Protein 9KBT (pdb70)

Radius of gyration: 16.46 Å; Cα contacts (8 Å, |Δi|>4): 281; chains: 1; bounding box: 34×47×36 Å

B-factor: mean 52.84, std 18.94, range [20.0, 106.3]

InterPro domains:
  IPR002196 Glycoside hydrolase, family 24 [PF00959] (71-199)
  IPR023346 Lysozyme-like domain superfamily [SSF53955] (56-205)
  IPR023347 Lysozyme domain superfamily [G3DSA:1.10.530.40] (58-204)
  IPR033907 Endolysin/autolysin [cd00737] (66-204)
  IPR034690 Endolysin T4 type [MF_04110] (45-205)
  IPR051018 Bacteriophage Glycosyl Hydrolase 24 [PTHR38107] (55-205)

Structure (mmCIF, N/CA/C/O backbone):
data_9KBT
#
_entry.id   9KBT
#
_cell.length_a   79.030
_cell.length_b   156.980
_cell.length_c   47.260
_cell.angle_alpha   90.00
_cell.angle_beta   90.00
_cell.angle_gamma   90.00
#
_symmetry.space_group_name_H-M   'C 2 2 21'
#
loop_
_entity.id
_entity.type
_entity.pdbx_description
1 polymer Lysozyme
2 non-polymer GLYCEROL
3 non-polymer 'SULFATE ION'
4 water water
#
loop_
_atom_site.group_PDB
_atom_site.id
_atom_site.type_symbol
_atom_site.label_atom_id
_atom_site.label_alt_id
_atom_site.label_comp_id
_atom_site.label_asym_id
_atom_site.label_entity_id
_atom_site.label_seq_id
_atom_site.pdbx_PDB_ins_code
_atom_site.Cartn_x
_atom_site.Cartn_y
_atom_site.Cartn_z
_atom_site.occupancy
_atom_site.B_iso_or_equiv
_atom_site.auth_seq_id
_atom_site.auth_comp_id
_atom_site.auth_asym_id
_atom_site.auth_atom_id
_atom_site.pdbx_PDB_model_num
ATOM 1 N N . SER A 1 2 ? -12.218 -37.351 22.580 1.00 50.06 2 SER A N 1
ATOM 2 C CA . SER A 1 2 ? -12.323 -38.593 23.339 1.00 55.39 2 SER A CA 1
ATOM 3 C C . SER A 1 2 ? -13.168 -39.636 22.578 1.00 51.66 2 SER A C 1
ATOM 4 O O . SER A 1 2 ? -12.598 -40.555 21.968 1.00 48.69 2 SER A O 1
ATOM 7 N N . VAL A 1 3 ? -14.496 -39.498 22.598 1.00 46.54 3 VAL A N 1
ATOM 8 C CA . VAL A 1 3 ? -15.371 -40.329 21.764 1.00 44.59 3 VAL A CA 1
ATOM 9 C C . VAL A 1 3 ? -15.250 -39.856 20.313 1.00 43.68 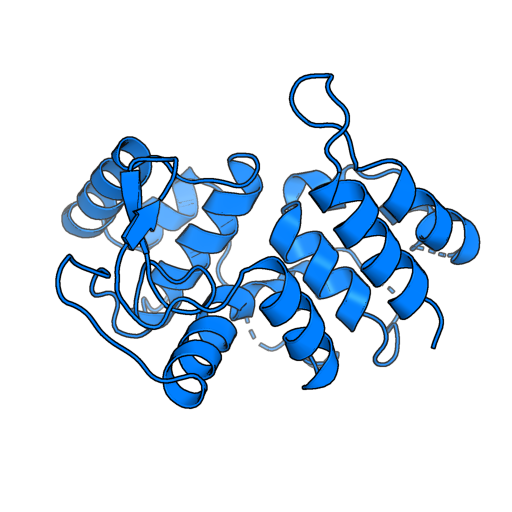3 VAL A C 1
ATOM 10 O O . VAL A 1 3 ? -15.721 -38.771 19.961 1.00 43.72 3 VAL A O 1
ATOM 14 N N . ASP A 1 4 ? -14.612 -40.671 19.474 1.00 41.06 4 ASP A N 1
ATOM 15 C CA . ASP A 1 4 ? -14.449 -40.356 18.062 1.00 40.95 4 ASP A CA 1
ATOM 16 C C . ASP A 1 4 ? -15.793 -40.242 17.356 1.00 39.93 4 ASP A C 1
ATOM 17 O O . ASP A 1 4 ? -16.696 -41.057 17.569 1.00 38.41 4 ASP A O 1
ATOM 22 N N . ASN A 1 5 ? -15.892 -39.288 16.436 1.00 40.11 5 ASN A N 1
ATOM 23 C CA . ASN A 1 5 ? -17.066 -39.162 15.579 1.00 41.56 5 ASN A CA 1
ATOM 24 C C . ASN A 1 5 ? -16.635 -38.693 14.195 1.00 37.54 5 ASN A C 1
ATOM 25 O O . ASN A 1 5 ? -15.810 -37.785 14.073 1.00 36.35 5 ASN A O 1
ATOM 30 N N . ALA A 1 6 ? -17.222 -39.294 13.155 1.00 39.41 6 ALA A N 1
ATOM 31 C CA . ALA A 1 6 ? -16.864 -38.947 11.774 1.00 35.77 6 ALA A CA 1
ATOM 32 C C . ALA A 1 6 ? -17.141 -37.482 11.434 1.00 33.87 6 ALA A C 1
ATOM 33 O O . ALA A 1 6 ? -16.482 -36.913 10.561 1.00 32.24 6 ALA A O 1
ATOM 35 N N . GLU A 1 7 ? -18.139 -36.875 12.072 1.00 34.59 7 GLU A N 1
ATOM 36 C CA . GLU A 1 7 ? -18.324 -35.433 11.980 1.00 38.42 7 GLU A CA 1
ATOM 37 C C . GLU A 1 7 ? -17.001 -34.679 12.113 1.00 37.20 7 GLU A C 1
ATOM 38 O O . GLU A 1 7 ? -16.774 -33.682 11.420 1.00 35.70 7 GLU A O 1
ATOM 44 N N . GLN A 1 8 ? -16.117 -35.140 12.996 1.00 34.49 8 GLN A N 1
ATOM 45 C CA . GLN A 1 8 ? -14.967 -34.337 13.377 1.00 36.47 8 GLN A CA 1
ATOM 46 C C . GLN A 1 8 ? -13.829 -34.405 12.356 1.00 33.64 8 GLN A C 1
ATOM 47 O O . GLN A 1 8 ? -12.939 -33.547 12.400 1.00 31.50 8 GLN A O 1
ATOM 53 N N . ILE A 1 9 ? -13.837 -35.384 11.438 1.00 28.96 9 ILE A N 1
ATOM 54 C CA . ILE A 1 9 ? -12.820 -35.425 10.378 1.00 28.14 9 ILE A CA 1
ATOM 55 C C . ILE A 1 9 ? -12.868 -34.148 9.523 1.00 27.15 9 ILE A C 1
ATOM 56 O O . ILE A 1 9 ? -11.867 -33.442 9.362 1.00 25.38 9 ILE A O 1
ATOM 61 N N . ALA A 1 10 ? -14.030 -33.831 8.966 1.00 26.48 10 ALA A N 1
ATOM 62 C CA . ALA A 1 10 ? -14.168 -32.577 8.239 1.00 29.77 10 ALA A CA 1
ATOM 63 C C . ALA A 1 10 ? -13.728 -31.382 9.077 1.00 30.09 10 ALA A C 1
ATOM 64 O O . ALA A 1 10 ? -13.277 -30.369 8.531 1.00 29.97 10 ALA A O 1
ATOM 66 N N . GLN A 1 11 ? -13.830 -31.478 10.399 1.00 30.61 11 GLN A N 1
ATOM 67 C CA . GLN A 1 11 ? -13.555 -30.306 11.234 1.00 34.46 11 GLN A CA 1
ATOM 68 C C . GLN A 1 11 ? -12.074 -30.124 11.464 1.00 33.54 11 GLN A C 1
ATOM 69 O O . GLN A 1 11 ? -11.552 -29.007 11.302 1.00 33.78 11 GLN A O 1
ATOM 75 N N . ALA A 1 12 ? -11.392 -31.217 11.855 1.00 28.98 12 ALA A N 1
ATOM 76 C CA . ALA A 1 12 ? -9.935 -31.205 11.961 1.00 29.22 12 ALA A CA 1
ATOM 77 C C . ALA A 1 12 ? -9.305 -30.761 10.656 1.00 27.87 12 ALA A C 1
ATOM 78 O O . ALA A 1 12 ? -8.310 -30.043 10.653 1.00 29.30 12 ALA A O 1
ATOM 80 N N . TYR A 1 13 ? -9.869 -31.175 9.530 1.00 29.41 13 TYR A N 1
ATOM 81 C CA . TYR A 1 13 ? -9.235 -30.835 8.269 1.00 29.35 13 TYR A CA 1
ATOM 82 C C . TYR A 1 13 ? -9.399 -29.361 7.947 1.00 30.56 13 TYR A C 1
ATOM 83 O O . TYR A 1 13 ? -8.437 -28.730 7.508 1.00 30.71 13 TYR A O 1
ATOM 92 N N . SER A 1 14 ? -10.602 -28.789 8.159 1.00 28.73 14 SER A N 1
ATOM 93 C CA . SER A 1 14 ? -10.784 -27.361 7.884 1.00 30.54 14 SER A CA 1
ATOM 94 C C . SER A 1 14 ? -10.012 -26.513 8.886 1.00 35.37 14 SER A C 1
ATOM 95 O O . SER A 1 14 ? -9.580 -25.400 8.560 1.00 33.65 14 SER A O 1
ATOM 98 N N . TRP A 1 15 ? -9.805 -27.035 10.096 1.00 34.07 15 TRP A N 1
ATOM 99 C CA . TRP A 1 15 ? -8.922 -26.371 11.042 1.00 32.18 15 TRP A CA 1
ATOM 100 C C . TRP A 1 15 ? -7.481 -26.432 10.553 1.00 31.92 15 TRP A C 1
ATOM 101 O O . TRP A 1 15 ? -6.770 -25.418 10.541 1.00 31.31 15 TRP A O 1
ATOM 112 N N . LEU A 1 16 ? -7.054 -27.615 10.112 1.00 28.87 16 LEU A N 1
ATOM 113 C CA . LEU A 1 16 ? -5.743 -27.774 9.499 1.00 32.33 16 LEU A CA 1
ATOM 114 C C . LEU A 1 16 ? -5.598 -26.892 8.270 1.00 32.07 16 LEU A C 1
ATOM 115 O O . LEU A 1 16 ? -4.512 -26.356 8.014 1.00 32.49 16 LEU A O 1
ATOM 120 N N . ARG A 1 17 ? -6.672 -26.754 7.482 1.00 30.64 17 ARG A N 1
ATOM 121 C CA . ARG A 1 17 ? -6.605 -25.919 6.284 1.00 35.92 17 ARG A CA 1
ATOM 122 C C . ARG A 1 17 ? -6.230 -24.483 6.631 1.00 38.68 17 ARG A C 1
ATOM 123 O O . ARG A 1 17 ? -5.429 -23.859 5.925 1.00 39.99 17 ARG A O 1
ATOM 131 N N . ALA A 1 18 ? -6.785 -23.945 7.720 1.00 34.47 18 ALA A N 1
ATOM 132 C CA . ALA A 1 18 ? -6.406 -22.601 8.128 1.00 39.09 18 ALA A CA 1
ATOM 133 C C . ALA A 1 18 ? -4.987 -22.581 8.685 1.00 42.35 18 ALA A C 1
ATOM 134 O O . ALA A 1 18 ? -4.220 -21.652 8.413 1.00 40.85 18 ALA A O 1
ATOM 136 N N . MET A 1 19 ? -4.608 -23.600 9.457 1.00 39.91 19 MET A N 1
ATOM 137 C CA . MET A 1 19 ? -3.256 -23.610 9.973 1.00 35.50 19 MET A CA 1
ATOM 138 C C . MET A 1 19 ? -2.235 -23.809 8.878 1.00 37.22 19 MET A C 1
ATOM 139 O O . MET A 1 19 ? -1.081 -23.423 9.059 1.00 42.49 19 MET A O 1
ATOM 144 N N . SER A 1 20 ? -2.634 -24.371 7.743 1.00 39.93 20 SER A N 1
ATOM 145 C CA . SER A 1 20 ? -1.744 -24.556 6.607 1.00 38.72 20 SER A CA 1
ATOM 146 C C . SER A 1 20 ? -1.822 -23.402 5.618 1.00 43.45 20 SER A C 1
ATOM 147 O O . SER A 1 20 ? -1.451 -23.575 4.452 1.00 46.83 20 SER A O 1
ATOM 150 N N . GLY A 1 21 ? -2.340 -22.248 6.039 1.00 37.89 21 GLY A N 1
ATOM 151 C CA . GLY A 1 21 ? -2.272 -21.064 5.207 1.00 39.07 21 GLY A CA 1
ATOM 152 C C . GLY A 1 21 ? -3.321 -20.939 4.129 1.00 42.00 21 GLY A C 1
ATOM 153 O O . GLY A 1 21 ? -3.098 -20.215 3.159 1.00 48.15 21 GLY A O 1
ATOM 154 N N . GLY A 1 22 ? -4.450 -21.634 4.247 1.00 39.87 22 GLY A N 1
ATOM 155 C CA . GLY A 1 22 ? -5.587 -21.435 3.376 1.00 37.40 22 GLY A CA 1
ATOM 156 C C . GLY A 1 22 ? -5.902 -22.586 2.448 1.00 38.63 22 GLY A C 1
ATOM 157 O O . GLY A 1 22 ? -7.003 -22.618 1.890 1.00 37.71 22 GLY A O 1
ATOM 158 N N . LYS A 1 23 ? -4.985 -23.531 2.251 1.00 43.58 23 LYS A N 1
ATOM 159 C CA . LYS A 1 23 ? -5.282 -24.668 1.391 1.00 39.16 23 LYS A CA 1
ATOM 160 C C . LYS A 1 23 ? -4.665 -25.948 1.948 1.00 38.61 23 LYS A C 1
ATOM 161 O O . LYS A 1 23 ? -3.720 -25.935 2.738 1.00 42.91 23 LYS A O 1
ATOM 163 N N . LEU A 1 24 ? -5.230 -27.063 1.538 1.00 35.93 24 LEU A N 1
ATOM 164 C CA . LEU A 1 24 ? -4.633 -28.356 1.783 1.00 34.59 24 LEU A CA 1
ATOM 165 C C . LEU A 1 24 ? -4.062 -28.865 0.471 1.00 31.93 24 LEU A C 1
ATOM 166 O O . LEU A 1 24 ? -4.588 -28.577 -0.605 1.00 37.41 24 LEU A O 1
ATOM 171 N N . THR A 1 25 ? -2.982 -29.606 0.565 1.00 29.84 25 THR A N 1
ATOM 172 C CA . THR A 1 25 ? -2.476 -30.366 -0.564 1.00 33.58 25 THR A CA 1
ATOM 173 C C . THR A 1 25 ? -2.978 -31.794 -0.444 1.00 35.21 25 THR A C 1
ATOM 174 O O . THR A 1 25 ? -3.271 -32.271 0.656 1.00 32.41 25 THR A O 1
ATOM 178 N N . GLN A 1 26 ? -3.078 -32.481 -1.590 1.00 37.49 26 GLN A N 1
ATOM 179 C CA . GLN A 1 26 ? -3.485 -33.883 -1.529 1.00 35.65 26 GLN A CA 1
ATOM 180 C C . GLN A 1 26 ? -2.510 -34.675 -0.680 1.00 33.50 26 GLN A C 1
ATOM 181 O O . GLN A 1 26 ? -2.909 -35.639 -0.004 1.00 34.14 26 GLN A O 1
ATOM 187 N N . GLU A 1 27 ? -1.247 -34.240 -0.656 1.00 33.13 27 GLU A N 1
ATOM 188 C CA . GLU A 1 27 ? -0.241 -34.853 0.208 1.00 37.20 27 GLU A CA 1
ATOM 189 C C . GLU A 1 27 ? -0.691 -34.866 1.668 1.00 33.99 27 GLU A C 1
ATOM 190 O O . GLU A 1 27 ? -0.654 -35.910 2.331 1.00 31.67 27 GLU A O 1
ATOM 196 N N . GLN A 1 28 ? -1.103 -33.705 2.191 1.00 31.17 28 GLN A N 1
ATOM 197 C CA . GLN A 1 28 ? -1.590 -33.651 3.566 1.00 31.73 28 GLN A CA 1
ATOM 198 C C . GLN A 1 28 ? -2.765 -34.600 3.767 1.00 32.93 28 GLN A C 1
ATOM 199 O O . GLN A 1 28 ? -2.759 -35.416 4.702 1.00 28.57 28 GLN A O 1
ATOM 205 N N . VAL A 1 29 ? -3.803 -34.478 2.912 1.00 27.41 29 VAL A N 1
ATOM 206 C CA . VAL A 1 29 ? -5.012 -35.282 3.074 1.00 29.81 29 VAL A CA 1
ATOM 207 C C . VAL A 1 29 ? -4.683 -36.772 3.006 1.00 29.35 29 VAL A C 1
ATOM 208 O O . VAL A 1 29 ? -5.109 -37.557 3.856 1.00 25.60 29 VAL A O 1
ATOM 212 N N . THR A 1 30 ? -3.903 -37.180 2.006 1.00 30.30 30 THR A N 1
ATOM 213 C CA . THR A 1 30 ? -3.520 -38.589 1.917 1.00 30.07 30 THR A CA 1
ATOM 214 C C . THR A 1 30 ? -2.731 -39.028 3.145 1.00 32.53 30 THR A C 1
ATOM 215 O O . THR A 1 30 ? -2.935 -40.140 3.658 1.00 30.37 30 THR A O 1
ATOM 219 N N . ALA A 1 31 ? -1.820 -38.166 3.629 1.00 26.61 31 ALA A N 1
ATOM 220 C CA . ALA A 1 31 ? -1.092 -38.485 4.852 1.00 27.12 31 ALA A CA 1
ATOM 221 C C . ALA A 1 31 ? -2.044 -38.616 6.034 1.00 27.93 31 ALA A C 1
ATOM 222 O O . ALA A 1 31 ? -1.989 -39.594 6.785 1.00 27.47 31 ALA A O 1
ATOM 224 N N . GLY A 1 32 ? -2.939 -37.643 6.212 1.00 27.74 32 GLY A N 1
ATOM 225 C CA . GLY A 1 32 ? -3.796 -37.649 7.387 1.00 30.32 32 GLY A CA 1
ATOM 226 C C . GLY A 1 32 ? -4.844 -38.746 7.383 1.00 29.20 32 GLY A C 1
ATOM 227 O O . GLY A 1 32 ? -5.204 -39.262 8.443 1.00 30.95 32 GLY A O 1
ATOM 228 N N . ASP A 1 33 ? -5.380 -39.086 6.207 1.00 29.47 33 ASP A N 1
ATOM 229 C CA . ASP A 1 33 ? -6.271 -40.237 6.086 1.00 32.24 33 ASP A CA 1
ATOM 230 C C . ASP A 1 33 ? -5.536 -41.530 6.396 1.00 34.16 33 ASP A C 1
ATOM 231 O O . ASP A 1 33 ? -6.107 -42.453 6.995 1.00 33.39 33 ASP A O 1
ATOM 236 N N . SER A 1 34 ? -4.270 -41.606 6.002 1.00 32.94 34 SER A N 1
ATOM 237 C CA . SER A 1 34 ? -3.461 -42.751 6.378 1.00 34.78 34 SER A CA 1
ATOM 238 C C . SER A 1 34 ? -3.305 -42.830 7.887 1.00 34.29 34 SER A C 1
ATOM 239 O O . SER A 1 34 ? -3.463 -43.896 8.479 1.00 32.90 34 SER A O 1
ATOM 242 N N . ILE A 1 35 ? -3.005 -41.699 8.531 1.00 33.92 35 ILE A N 1
ATOM 243 C CA . ILE A 1 35 ? -2.888 -41.686 9.988 1.00 35.82 35 ILE A CA 1
ATOM 244 C C . ILE A 1 35 ? -4.199 -42.096 10.628 1.00 37.31 35 ILE A C 1
ATOM 245 O O . ILE A 1 35 ? -4.221 -42.859 11.604 1.00 36.94 35 ILE A O 1
ATOM 250 N N . ILE A 1 36 ? -5.310 -41.545 10.127 1.00 36.02 36 ILE A N 1
ATOM 251 C CA . ILE A 1 36 ? -6.613 -41.811 10.732 1.00 37.35 36 ILE A CA 1
ATOM 252 C C . ILE A 1 36 ? -6.952 -43.299 10.631 1.00 39.07 36 ILE A C 1
ATOM 253 O O . ILE A 1 36 ? -7.390 -43.918 11.606 1.00 41.37 36 ILE A O 1
ATOM 258 N N . ALA A 1 37 ? -6.736 -43.894 9.454 1.00 38.01 37 ALA A N 1
ATOM 259 C CA . ALA A 1 37 ? -6.932 -45.332 9.258 1.00 41.51 37 ALA A CA 1
ATOM 260 C C . ALA A 1 37 ? -5.988 -46.139 10.126 1.00 41.94 37 ALA A C 1
ATOM 261 O O . ALA A 1 37 ? -6.365 -47.149 10.727 1.00 46.06 37 ALA A O 1
ATOM 263 N N . MET A 1 38 ? -4.761 -45.691 10.221 1.00 45.01 38 MET A N 1
ATOM 264 C CA . MET A 1 38 ? -3.747 -46.409 10.963 1.00 44.72 38 MET A CA 1
ATOM 265 C C . MET A 1 38 ? -3.826 -46.193 12.491 1.00 45.92 38 MET A C 1
ATOM 266 O O . MET A 1 38 ? -3.846 -47.149 13.278 1.00 51.09 38 MET A O 1
ATOM 271 N N . ASN A 1 39 ? -3.817 -44.965 12.949 1.00 45.95 39 ASN A N 1
ATOM 272 C CA . ASN A 1 39 ? -3.664 -44.734 14.373 1.00 44.40 39 ASN A CA 1
ATOM 273 C C . ASN A 1 39 ? -4.964 -44.390 15.064 1.00 43.13 39 ASN A C 1
ATOM 274 O O . ASN A 1 39 ? -5.067 -44.603 16.276 1.00 42.90 39 ASN A O 1
ATOM 279 N N . GLY A 1 40 ? -5.965 -43.894 14.334 1.00 40.73 40 GLY A N 1
ATOM 280 C CA . GLY A 1 40 ? -7.177 -43.400 14.957 1.00 37.10 40 GLY A CA 1
ATOM 281 C C . GLY A 1 40 ? -7.306 -41.896 14.833 1.00 37.90 40 GLY A C 1
ATOM 282 O O . GLY A 1 40 ? -6.302 -41.187 14.736 1.00 39.47 40 GLY A O 1
ATOM 283 N N . LEU A 1 41 ? -8.541 -41.397 14.837 1.00 37.79 41 LEU A N 1
ATOM 284 C CA . LEU A 1 41 ? -8.789 -39.974 14.662 1.00 32.35 41 LEU A CA 1
ATOM 285 C C . LEU A 1 41 ? -8.082 -39.137 15.719 1.00 37.12 41 LEU A C 1
ATOM 286 O O . LEU A 1 41 ? -7.711 -37.982 15.457 1.00 32.61 41 LEU A O 1
ATOM 291 N N . LYS A 1 42 ? -7.897 -39.687 16.923 1.00 36.60 42 LYS A N 1
ATOM 292 C CA . LYS A 1 42 ? -7.305 -38.893 17.991 1.00 38.14 42 LYS A CA 1
ATOM 293 C C . LYS A 1 42 ? -5.834 -38.593 17.714 1.00 36.86 42 LYS A C 1
ATOM 294 O O . LYS A 1 42 ? -5.360 -37.480 17.978 1.00 38.45 42 LYS A O 1
ATOM 300 N N . THR A 1 43 ? -5.101 -39.558 17.166 1.00 31.46 43 THR A N 1
ATOM 301 C CA . THR A 1 43 ? -3.700 -39.317 16.855 1.00 33.58 43 THR A CA 1
ATOM 302 C C . THR A 1 43 ? -3.554 -38.238 15.799 1.00 34.23 43 THR A C 1
ATOM 303 O O . THR A 1 43 ? -2.663 -37.382 15.894 1.00 33.13 43 THR A O 1
ATOM 307 N N . PHE A 1 44 ? -4.415 -38.266 14.779 1.00 35.04 44 PHE A N 1
ATOM 308 C CA . PHE A 1 44 ? -4.444 -37.188 13.790 1.00 31.66 44 PHE A CA 1
ATOM 309 C C . PHE A 1 44 ? -4.691 -35.834 14.457 1.00 34.43 44 PHE A C 1
ATOM 310 O O . PHE A 1 44 ? -3.924 -34.873 14.270 1.00 31.61 44 PHE A O 1
ATOM 318 N N . ALA A 1 45 ? -5.761 -35.732 15.244 1.00 30.27 45 ALA A N 1
ATOM 319 C CA . ALA A 1 45 ? -6.072 -34.441 15.84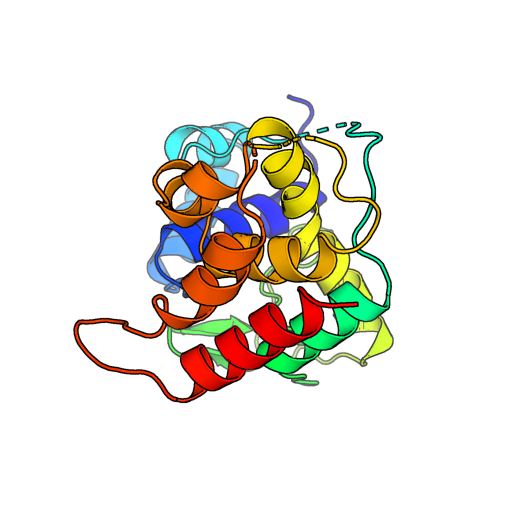0 1.00 31.37 45 ALA A CA 1
ATOM 320 C C . ALA A 1 45 ? -4.970 -33.989 16.792 1.00 35.40 45 ALA A C 1
ATOM 321 O O . ALA A 1 45 ? -4.706 -32.784 16.923 1.00 30.14 45 ALA A O 1
ATOM 323 N N . GLN A 1 46 ? -4.298 -34.933 17.444 1.00 31.56 46 GLN A N 1
ATOM 324 C CA . GLN A 1 46 ? -3.380 -34.515 18.486 1.00 32.19 46 GLN A CA 1
ATOM 325 C C . GLN A 1 46 ? -2.084 -33.974 17.904 1.00 34.19 46 GLN A C 1
ATOM 326 O O . GLN A 1 46 ? -1.515 -33.010 18.439 1.00 32.72 46 GLN A O 1
ATOM 332 N N . VAL A 1 47 ? -1.606 -34.579 16.813 1.00 28.57 47 VAL A N 1
ATOM 333 C CA . VAL A 1 47 ? -0.288 -34.214 16.324 1.00 30.09 47 VAL A CA 1
ATOM 334 C C . VAL A 1 47 ? -0.331 -32.835 15.686 1.00 30.75 47 VAL A C 1
ATOM 335 O O . VAL A 1 47 ? 0.659 -32.097 15.730 1.00 26.99 47 VAL A O 1
ATOM 339 N N . ILE A 1 48 ? -1.480 -32.448 15.121 1.00 27.15 48 ILE A N 1
ATOM 340 C CA . ILE A 1 48 ? -1.625 -31.117 14.541 1.00 30.99 48 ILE A CA 1
ATOM 341 C C . ILE A 1 48 ? -1.966 -30.059 15.578 1.00 33.71 48 ILE A C 1
ATOM 342 O O . ILE A 1 48 ? -1.892 -28.860 15.273 1.00 29.69 48 ILE A O 1
ATOM 347 N N . GLY A 1 49 ? -2.324 -30.458 16.799 1.00 33.78 49 GLY A N 1
ATOM 348 C CA . GLY A 1 49 ? -2.740 -29.503 17.801 1.00 31.19 49 GLY A CA 1
ATOM 349 C C . GLY A 1 49 ? -4.210 -29.170 17.773 1.00 35.98 49 GLY A C 1
ATOM 350 O O . GLY A 1 49 ? -4.619 -28.131 18.311 1.00 40.11 49 GLY A O 1
ATOM 351 N N . TYR A 1 50 ? -5.031 -30.011 17.178 1.00 33.05 50 TYR A N 1
ATOM 352 C CA . TYR A 1 50 ? -6.459 -29.746 17.119 1.00 38.29 50 TYR A CA 1
ATOM 353 C C . TYR A 1 50 ? -7.116 -30.374 18.348 1.00 41.22 50 TYR A C 1
ATOM 354 O O . TYR A 1 50 ? -7.098 -31.601 18.519 1.00 36.78 50 TYR A O 1
ATOM 363 N N . LYS A 1 51 ? -7.658 -29.523 19.226 1.00 42.50 51 LYS A N 1
ATOM 364 C CA . LYS A 1 51 ? -8.320 -29.947 20.463 1.00 43.42 51 LYS A CA 1
ATOM 365 C C . LYS A 1 51 ? -9.823 -29.907 20.194 1.00 50.18 51 LYS A C 1
ATOM 366 O O . LYS A 1 51 ? -10.437 -28.833 20.196 1.00 56.83 51 LYS A O 1
ATOM 368 N N . MET A 1 52 ? -10.404 -31.081 19.933 1.00 50.73 52 MET A N 1
ATOM 369 C CA . MET A 1 52 ? -11.800 -31.179 19.521 1.00 49.46 52 MET A CA 1
ATOM 370 C C . MET A 1 52 ? -12.747 -30.738 20.633 1.00 58.92 52 MET A C 1
ATOM 371 O O . MET A 1 52 ? -12.583 -31.116 21.798 1.00 66.34 52 MET A O 1
ATOM 376 N N . SER A 1 53 ? -13.750 -29.940 20.267 1.00 58.43 53 SER A N 1
ATOM 377 C CA . SER A 1 53 ? -14.681 -29.366 21.246 1.00 57.36 53 SER A CA 1
ATOM 378 C C . SER A 1 53 ? -16.037 -30.071 21.266 1.00 55.40 53 SER A C 1
ATOM 379 O O . SER A 1 53 ? -16.540 -30.500 20.229 1.00 51.93 53 SER A O 1
ATOM 382 N N . VAL A 1 56 ? -21.103 -26.917 23.078 1.00 83.01 56 VAL A N 1
ATOM 383 C CA . VAL A 1 56 ? -20.893 -26.785 24.516 1.00 82.91 56 VAL A CA 1
ATOM 384 C C . VAL A 1 56 ? -20.756 -25.298 24.836 1.00 87.19 56 VAL A C 1
ATOM 385 O O . VAL A 1 56 ? -21.276 -24.809 25.842 1.00 89.55 56 VAL A O 1
ATOM 389 N N . THR A 1 57 ? -20.178 -24.552 23.900 1.00 86.77 57 THR A N 1
ATOM 390 C CA . THR A 1 57 ? -19.979 -23.137 24.082 1.00 83.41 57 THR A CA 1
ATOM 391 C C . THR A 1 57 ? -21.295 -22.424 23.919 1.00 84.63 57 THR A C 1
ATOM 392 O O . THR A 1 57 ? -21.710 -22.116 22.807 1.00 81.70 57 THR A O 1
ATOM 396 N N . GLY A 1 58 ? -21.969 -22.172 25.033 1.00 85.26 58 GLY A N 1
ATOM 397 C CA . GLY A 1 58 ? -23.255 -21.492 25.005 1.00 85.89 58 GLY A CA 1
ATOM 398 C C . GLY A 1 58 ? -23.143 -20.002 24.857 1.00 84.67 58 GLY A C 1
ATOM 399 O O . GLY A 1 58 ? -23.789 -19.255 25.576 1.00 87.09 58 GLY A O 1
ATOM 400 N N . PHE A 1 59 ? -22.322 -19.562 23.926 1.00 84.58 59 PHE A N 1
ATOM 401 C CA . PHE A 1 59 ? -22.189 -18.151 23.662 1.00 84.20 59 PHE A CA 1
ATOM 402 C C . PHE A 1 59 ? -22.838 -17.376 22.552 1.00 85.56 59 PHE A C 1
ATOM 403 O O . PHE A 1 59 ? -23.372 -16.294 22.770 1.00 87.97 59 PHE A O 1
ATOM 405 N N . ARG A 1 60 ? -22.785 -17.927 21.354 1.00 82.69 60 ARG A N 1
ATOM 406 C CA . ARG A 1 60 ? -23.658 -17.620 20.252 1.00 76.74 60 ARG A CA 1
ATOM 407 C C . ARG A 1 60 ? -23.259 -18.576 19.154 1.00 77.45 60 ARG A C 1
ATOM 408 O O . ARG A 1 60 ? -22.214 -19.207 19.233 1.00 79.19 60 ARG A O 1
ATOM 410 N N . ASP A 1 61 ? -24.093 -18.703 18.136 1.00 73.78 61 ASP A N 1
ATOM 411 C CA . ASP A 1 61 ? -23.790 -19.582 17.053 1.00 69.83 61 ASP A CA 1
ATOM 412 C C . ASP A 1 61 ? -23.756 -18.779 15.788 1.00 68.39 61 ASP A C 1
ATOM 413 O O . ASP A 1 61 ? -24.329 -17.704 15.734 1.00 70.30 61 ASP A O 1
ATOM 418 N N . ILE A 1 62 ? -23.060 -19.282 14.781 1.00 66.97 62 ILE A N 1
ATOM 419 C CA . ILE A 1 62 ? -22.960 -18.594 13.501 1.00 61.46 62 ILE A CA 1
ATOM 420 C C . ILE A 1 62 ? -24.378 -18.458 12.968 1.00 65.88 62 ILE A C 1
ATOM 421 O O . ILE A 1 62 ? -25.050 -19.462 12.704 1.00 65.27 62 ILE A O 1
ATOM 426 N N . SER A 1 63 ? -24.853 -17.219 12.853 1.00 65.59 63 SER A N 1
ATOM 427 C CA . SER A 1 63 ? -26.181 -16.949 12.327 1.00 62.45 63 SER A CA 1
ATOM 428 C C . SER A 1 63 ? -26.218 -17.162 10.819 1.00 60.75 63 SER A C 1
ATOM 429 O O . SER A 1 63 ? -25.188 -17.224 10.148 1.00 60.48 63 SER A O 1
ATOM 432 N N . GLU A 1 64 ? -27.437 -17.234 10.286 1.00 62.15 64 GLU A N 1
ATOM 433 C CA . GLU A 1 64 ? -27.618 -17.455 8.857 1.00 62.53 64 GLU A CA 1
ATOM 434 C C . GLU A 1 64 ? -26.835 -16.447 8.021 1.00 61.75 64 GLU A C 1
ATOM 435 O O . GLU A 1 64 ? -26.338 -16.789 6.940 1.00 61.33 64 GLU A O 1
ATOM 441 N N . ASN A 1 65 ? -26.714 -15.202 8.497 1.00 60.14 65 ASN A N 1
ATOM 442 C CA . ASN A 1 65 ? -26.016 -14.181 7.719 1.00 59.89 65 ASN A CA 1
ATOM 443 C C . ASN A 1 65 ? -24.508 -14.386 7.785 1.00 59.93 65 ASN A C 1
ATOM 444 O O . ASN A 1 65 ? -23.807 -14.218 6.779 1.00 58.51 65 ASN A O 1
ATOM 449 N N . GLY A 1 66 ? -23.995 -14.746 8.961 1.00 60.35 66 GLY A N 1
ATOM 450 C CA . GLY A 1 66 ? -22.614 -15.186 9.038 1.00 62.15 66 GLY A CA 1
ATOM 451 C C . GLY A 1 66 ? -22.288 -16.234 7.993 1.00 61.07 66 GLY A C 1
ATOM 452 O O . GLY A 1 66 ? -21.293 -16.121 7.272 1.00 60.66 66 GLY A O 1
ATOM 453 N N . TYR A 1 67 ? -23.144 -17.260 7.876 1.00 58.30 67 TYR A N 1
ATOM 454 C CA . TYR A 1 67 ? -22.931 -18.282 6.852 1.00 58.15 67 TYR A CA 1
ATOM 455 C C . TYR A 1 67 ? -23.049 -17.700 5.455 1.00 57.15 67 TYR A C 1
ATOM 456 O O . TYR A 1 67 ? -22.455 -18.236 4.511 1.00 55.18 67 TYR A O 1
ATOM 465 N N . LYS A 1 68 ? -23.804 -16.609 5.302 1.00 56.68 68 LYS A N 1
ATOM 466 C CA . LYS A 1 68 ? -24.000 -16.043 3.972 1.00 57.71 68 LYS A CA 1
ATOM 467 C C . LYS A 1 68 ? -22.679 -15.547 3.401 1.00 58.62 68 LYS A C 1
ATOM 468 O O . LYS A 1 68 ? -22.301 -15.907 2.278 1.00 57.94 68 LYS A O 1
ATOM 470 N N . LEU A 1 69 ? -21.937 -14.750 4.176 1.00 58.76 69 LEU A N 1
ATOM 471 C CA . LEU A 1 69 ? -20.668 -14.242 3.663 1.00 59.55 69 LEU A CA 1
ATOM 472 C C . LEU A 1 69 ? -19.615 -15.345 3.602 1.00 60.44 69 LEU A C 1
ATOM 473 O O . LEU A 1 69 ? -18.832 -15.399 2.644 1.00 59.70 69 LEU A O 1
ATOM 478 N N . ILE A 1 70 ? -19.581 -16.241 4.601 1.00 57.77 70 ILE A N 1
ATOM 479 C CA . ILE A 1 70 ? -18.703 -17.405 4.497 1.00 54.12 70 ILE A CA 1
ATOM 480 C C . ILE A 1 70 ? -18.954 -18.129 3.186 1.00 54.72 70 ILE A C 1
ATOM 481 O O . ILE A 1 70 ? -18.025 -18.386 2.415 1.00 54.42 70 ILE A O 1
ATOM 486 N N . LYS A 1 71 ? -20.227 -18.441 2.908 1.00 55.43 71 LYS A N 1
ATOM 487 C CA . LYS A 1 71 ? -20.603 -19.015 1.617 1.00 53.30 71 LYS A CA 1
ATOM 488 C C . LYS A 1 71 ? -20.078 -18.172 0.469 1.00 55.92 71 LYS A C 1
ATOM 489 O O . LYS A 1 71 ? -19.561 -18.702 -0.521 1.00 54.96 71 LYS A O 1
ATOM 495 N N . SER A 1 72 ? -20.193 -16.849 0.600 1.00 58.32 72 SER A N 1
ATOM 496 C CA . SER A 1 72 ? -19.828 -15.947 -0.484 1.00 57.05 72 SER A CA 1
ATOM 497 C C . SER A 1 72 ? -18.375 -16.132 -0.899 1.00 57.65 72 SER A C 1
ATOM 498 O O . SER A 1 72 ? -18.054 -16.119 -2.092 1.00 61.42 72 SER A O 1
ATOM 501 N N . PHE A 1 73 ? -17.494 -16.317 0.063 1.00 57.88 73 PHE A N 1
ATOM 502 C CA . PHE A 1 73 ? -16.071 -16.395 -0.254 1.00 60.32 73 PHE A CA 1
ATOM 503 C C . PHE A 1 73 ? -15.577 -17.765 -0.667 1.00 61.85 73 PHE A C 1
ATOM 504 O O . PHE A 1 73 ? -14.578 -17.876 -1.361 1.00 61.86 73 PHE A O 1
ATOM 512 N N . GLU A 1 74 ? -16.284 -18.805 -0.253 1.00 58.58 74 GLU A N 1
ATOM 513 C CA . GLU A 1 74 ? -15.894 -20.140 -0.621 1.00 53.20 74 GLU A CA 1
ATOM 514 C C . GLU A 1 74 ? -16.271 -20.402 -2.050 1.00 56.15 74 GLU A C 1
ATOM 515 O O . GLU A 1 74 ? -15.496 -20.955 -2.813 1.00 54.39 74 GLU A O 1
ATOM 521 N N . GLY A 1 75 ? -17.472 -20.004 -2.422 1.00 58.86 75 GLY A N 1
ATOM 522 C CA . GLY A 1 75 ? -17.906 -20.177 -3.789 1.00 56.35 75 GLY A CA 1
ATOM 523 C C . GLY A 1 75 ? -18.600 -21.485 -4.068 1.00 55.02 75 GLY A C 1
ATOM 524 O O . GLY A 1 75 ? -17.985 -22.535 -3.995 1.00 55.44 75 GLY A O 1
ATOM 525 N N . PHE A 1 76 ? -19.872 -21.419 -4.422 1.00 50.65 76 PHE A N 1
ATOM 526 C CA . PHE A 1 76 ? -20.623 -22.622 -4.710 1.00 48.77 76 PHE A CA 1
ATOM 527 C C . PHE A 1 76 ? -20.150 -23.400 -5.905 1.00 46.12 76 PHE A C 1
ATOM 528 O O . PHE A 1 76 ? -20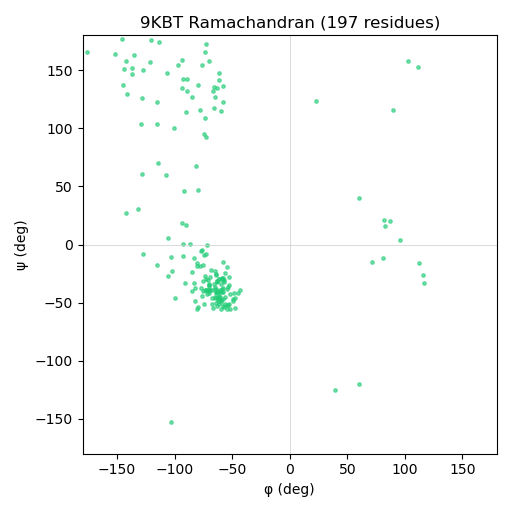.007 -22.857 -6.983 1.00 48.59 76 PHE A O 1
ATOM 536 N N . GLU A 1 77 ? -19.891 -24.673 -5.696 1.00 43.39 77 GLU A N 1
ATOM 537 C CA . GLU A 1 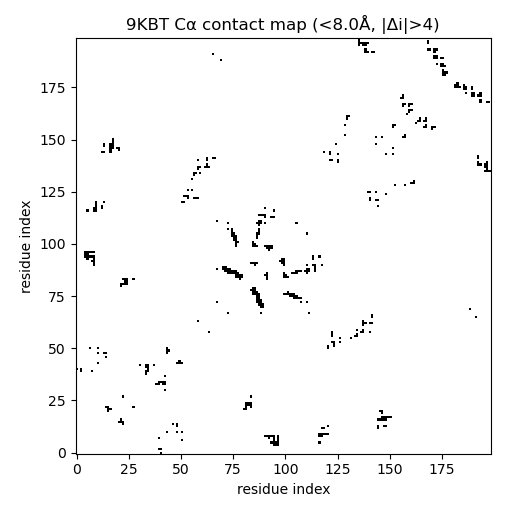77 ? -19.504 -25.546 -6.802 1.00 41.33 77 GLU A CA 1
ATOM 538 C C . GLU A 1 77 ? -20.382 -26.791 -6.793 1.00 41.78 77 GLU A C 1
ATOM 539 O O . GLU A 1 77 ? -20.183 -27.701 -5.967 1.00 38.66 77 GLU A O 1
ATOM 545 N N . PRO A 1 78 ? -21.365 -26.884 -7.693 1.00 41.94 78 PRO A N 1
ATOM 546 C CA . PRO A 1 78 ? -22.316 -27.998 -7.620 1.00 40.22 78 PRO A CA 1
ATOM 547 C C . PRO A 1 78 ? -21.752 -29.333 -8.074 1.00 40.40 78 PRO A C 1
ATOM 548 O O . PRO A 1 78 ? -22.434 -30.358 -7.907 1.00 44.10 78 PRO A O 1
ATOM 552 N N . LYS A 1 79 ? -20.554 -29.371 -8.649 1.00 35.34 79 LYS A N 1
ATOM 553 C CA . LYS A 1 79 ? -19.918 -30.634 -8.993 1.00 38.77 79 LYS A CA 1
ATOM 554 C C . LYS A 1 79 ? -18.513 -30.677 -8.411 1.00 38.37 79 LYS A C 1
ATOM 555 O O . LYS A 1 79 ? -17.854 -29.641 -8.247 1.00 39.53 79 LYS A O 1
ATOM 561 N N . ALA A 1 80 ? -18.058 -31.892 -8.097 1.00 38.20 80 ALA A N 1
ATOM 562 C CA . ALA A 1 80 ? -16.739 -32.061 -7.498 1.00 36.04 80 ALA A CA 1
ATOM 563 C C . ALA A 1 80 ? -15.654 -31.663 -8.491 1.00 38.78 80 ALA A C 1
ATOM 564 O O . ALA A 1 80 ? -15.679 -32.074 -9.658 1.00 37.50 80 ALA A O 1
ATOM 566 N N . TYR A 1 81 ? -14.708 -30.854 -8.018 1.00 38.40 81 TYR A N 1
ATOM 567 C CA . TYR A 1 81 ? -13.628 -30.302 -8.824 1.00 38.05 81 TYR A CA 1
ATOM 568 C C . TYR A 1 81 ? -12.319 -30.385 -8.049 1.00 41.98 81 TYR A C 1
ATOM 569 O O . TYR A 1 81 ? -12.307 -30.221 -6.825 1.00 42.42 81 TYR A O 1
ATOM 578 N N . GLN A 1 82 ? -11.218 -30.596 -8.775 1.00 45.44 82 GLN A N 1
ATOM 579 C CA . GLN A 1 82 ? -9.883 -30.693 -8.188 1.00 43.47 82 GLN A CA 1
ATOM 580 C C . GLN A 1 82 ? -9.360 -29.306 -7.856 1.00 41.41 82 GLN A C 1
ATOM 581 O O . GLN A 1 82 ? -9.120 -28.504 -8.758 1.00 47.96 82 GLN A O 1
ATOM 587 N N . ASP A 1 83 ? -9.158 -29.033 -6.570 1.00 45.95 83 ASP A N 1
ATOM 588 C CA . ASP A 1 83 ? -8.729 -27.715 -6.113 1.00 47.51 83 ASP A CA 1
ATOM 589 C C . ASP A 1 83 ? -7.262 -27.450 -6.458 1.00 48.61 83 ASP A C 1
ATOM 590 O O . ASP A 1 83 ? -6.516 -28.340 -6.881 1.00 50.05 83 ASP A O 1
ATOM 595 N N . THR A 1 84 ? -6.849 -26.200 -6.212 1.00 49.88 84 THR A N 1
ATOM 596 C CA . THR A 1 84 ? -5.472 -25.755 -6.449 1.00 49.64 84 THR A CA 1
ATOM 597 C C . THR A 1 84 ? -4.446 -26.723 -5.881 1.00 48.91 84 THR A C 1
ATOM 598 O O . THR A 1 84 ? -3.460 -27.056 -6.547 1.00 57.58 84 THR A O 1
ATOM 602 N N . GLY A 1 85 ? -4.651 -27.176 -4.642 1.00 48.68 85 GLY A N 1
ATOM 603 C CA . GLY A 1 85 ? -3.795 -28.190 -4.037 1.00 46.42 85 GLY A CA 1
ATOM 604 C C . GLY A 1 85 ? -3.961 -29.606 -4.570 1.00 43.95 85 GLY A C 1
ATOM 605 O O . GLY A 1 85 ? -3.169 -30.483 -4.210 1.00 41.47 85 GLY A O 1
ATOM 606 N N . GLY A 1 86 ? -4.967 -29.861 -5.405 1.00 41.45 86 GLY A N 1
ATOM 607 C CA . GLY A 1 86 ? -5.180 -31.197 -5.924 1.00 45.50 86 GLY A CA 1
ATOM 608 C C . GLY A 1 86 ? -6.189 -32.045 -5.174 1.00 43.98 86 GLY A C 1
ATOM 609 O O . GLY A 1 86 ? -6.368 -33.220 -5.527 1.00 43.92 86 GLY A O 1
ATOM 610 N N . VAL A 1 87 ? -6.855 -31.498 -4.158 1.00 42.81 87 VAL A N 1
ATOM 611 C CA . VAL A 1 87 ? -7.851 -32.255 -3.409 1.00 44.40 87 VAL A CA 1
ATOM 612 C C . VAL A 1 87 ? -9.198 -32.072 -4.089 1.00 41.84 87 VAL A C 1
ATOM 613 O O . VAL A 1 87 ? -9.579 -30.945 -4.424 1.00 38.77 87 VAL A O 1
ATOM 617 N N . TRP A 1 88 ? -9.904 -33.180 -4.314 1.00 36.62 88 TRP A N 1
ATOM 618 C CA . TRP A 1 88 ? -11.265 -33.100 -4.828 1.00 39.36 88 TRP A CA 1
ATOM 619 C C . TRP A 1 88 ? -12.144 -32.392 -3.810 1.00 36.85 88 TRP A C 1
ATOM 620 O O . TRP A 1 88 ? -12.080 -32.687 -2.610 1.00 36.35 88 TRP A O 1
ATOM 631 N N . THR A 1 89 ? -12.964 -31.460 -4.298 1.00 36.66 89 THR A N 1
ATOM 632 C CA . THR A 1 89 ? -13.694 -30.493 -3.482 1.00 38.85 89 THR A CA 1
ATOM 633 C C . THR A 1 89 ? -15.061 -30.236 -4.107 1.00 35.78 89 THR A C 1
ATOM 634 O O . THR A 1 89 ? -15.220 -30.339 -5.322 1.00 38.87 89 THR A O 1
ATOM 638 N N . ILE A 1 90 ? -16.049 -29.895 -3.278 1.00 35.10 90 ILE A N 1
ATOM 639 C CA . ILE A 1 90 ? -17.420 -29.692 -3.744 1.00 35.83 90 ILE A CA 1
ATOM 640 C C . ILE A 1 90 ? -18.105 -28.685 -2.831 1.00 37.43 90 ILE A C 1
ATOM 641 O O . ILE A 1 90 ? -17.625 -28.381 -1.735 1.00 39.88 90 ILE A O 1
ATOM 646 N N . GLY A 1 91 ? -19.234 -28.150 -3.300 1.00 36.44 91 GLY A N 1
ATOM 647 C CA . GLY A 1 91 ? -20.036 -27.212 -2.534 1.00 41.03 91 GLY A CA 1
ATOM 648 C C . GLY A 1 91 ? -19.355 -25.920 -2.117 1.00 40.56 91 GLY A C 1
ATOM 649 O O . GLY A 1 91 ? -18.927 -25.127 -2.957 1.00 42.44 91 GLY A O 1
ATOM 650 N N . TYR A 1 92 ? -19.275 -25.693 -0.810 1.00 37.40 92 TYR A N 1
ATOM 651 C CA . TYR A 1 92 ? -18.623 -24.507 -0.274 1.00 44.68 92 TYR A CA 1
ATOM 652 C C . TYR A 1 92 ? -17.285 -24.875 0.368 1.00 41.94 92 TYR A C 1
ATOM 653 O O . TYR A 1 92 ? -17.093 -24.656 1.567 1.00 40.70 92 TYR A O 1
ATOM 662 N N . GLY A 1 93 ? -16.361 -25.441 -0.403 1.00 39.31 93 GLY A N 1
ATOM 663 C CA . GLY A 1 93 ? -15.061 -25.800 0.136 1.00 36.79 93 GLY A CA 1
ATOM 664 C C . GLY A 1 93 ? -15.002 -27.126 0.865 1.00 37.75 93 GLY A C 1
ATOM 665 O O . GLY A 1 93 ? -14.026 -27.389 1.580 1.00 36.76 93 GLY A O 1
ATOM 666 N N . THR A 1 94 ? -16.003 -27.983 0.689 1.00 36.20 94 THR A N 1
ATOM 667 C CA . THR A 1 94 ? -16.093 -29.228 1.445 1.00 37.69 94 THR A CA 1
ATOM 668 C C . THR A 1 94 ? -15.273 -30.344 0.798 1.00 33.81 94 THR A C 1
ATOM 669 O O . THR A 1 94 ? -15.439 -30.643 -0.391 1.00 34.60 94 THR A O 1
ATOM 673 N N . ILE A 1 95 ? -14.398 -30.960 1.589 1.00 28.53 95 ILE A N 1
ATOM 674 C CA . ILE A 1 95 ? -13.628 -32.115 1.148 1.00 31.67 95 ILE A CA 1
ATOM 675 C C . ILE A 1 95 ? -13.964 -33.386 1.929 1.00 29.57 95 ILE A C 1
ATOM 676 O O . ILE A 1 95 ? -13.639 -34.490 1.458 1.00 30.17 95 ILE A O 1
ATOM 681 N N . LYS A 1 96 ? -14.597 -33.288 3.103 1.00 26.23 96 LYS A N 1
ATOM 682 C CA . LYS A 1 96 ? -15.070 -34.451 3.850 1.00 28.05 96 LYS A CA 1
ATOM 683 C C . LYS A 1 96 ? -16.537 -34.258 4.205 1.00 29.50 96 LYS A C 1
ATOM 684 O O . LYS A 1 96 ? -16.909 -33.243 4.808 1.00 27.18 96 LYS A O 1
ATOM 690 N N . TYR A 1 97 ? -17.365 -35.238 3.839 1.00 27.26 97 TYR A N 1
ATOM 691 C CA . TYR A 1 97 ? -18.755 -35.230 4.251 1.00 27.35 97 TYR A CA 1
ATOM 692 C C . TYR A 1 97 ? -18.855 -35.499 5.756 1.00 30.23 97 TYR A C 1
ATOM 693 O O . TYR A 1 97 ? -17.932 -36.050 6.361 1.00 31.70 97 TYR A O 1
ATOM 702 N N . PRO A 1 98 ? -19.954 -35.100 6.392 1.00 30.24 98 PRO A N 1
ATOM 703 C CA . PRO A 1 98 ? -20.094 -35.394 7.829 1.00 32.35 98 PRO A CA 1
ATOM 704 C C . PRO A 1 98 ? -19.939 -36.866 8.205 1.00 30.68 98 PRO A C 1
ATOM 705 O O . PRO A 1 98 ? -19.653 -37.160 9.373 1.00 30.16 98 PRO A O 1
ATOM 709 N N . ASN A 1 99 ? -20.086 -37.805 7.265 1.00 32.49 99 ASN A N 1
ATOM 710 C CA . ASN A 1 99 ? -19.820 -39.204 7.593 1.00 33.06 99 ASN A CA 1
ATOM 711 C C . ASN A 1 99 ? -18.367 -39.615 7.341 1.00 32.17 99 ASN A C 1
ATOM 712 O O . ASN A 1 99 ? -18.065 -40.812 7.292 1.00 31.66 99 ASN A O 1
ATOM 717 N N . GLY A 1 100 ? -17.455 -38.657 7.205 1.00 31.12 100 GLY A N 1
ATOM 718 C CA . GLY A 1 100 ? -16.044 -38.982 7.115 1.00 30.57 100 GLY A CA 1
ATOM 719 C C . GLY A 1 100 ? -15.563 -39.422 5.751 1.00 33.31 100 GLY A C 1
ATOM 720 O O . GLY A 1 100 ? -14.343 -39.494 5.540 1.00 34.68 100 GLY A O 1
ATOM 721 N N . THR A 1 101 ? -16.466 -39.712 4.811 1.00 31.12 101 THR A N 1
ATOM 722 C CA . THR A 1 101 ? -16.058 -40.126 3.476 1.00 29.84 101 THR A CA 1
ATOM 723 C C . THR A 1 101 ? -15.584 -38.929 2.659 1.00 28.91 101 THR A C 1
ATOM 724 O O . THR A 1 101 ? -15.966 -37.782 2.906 1.00 30.50 101 THR A O 1
ATOM 728 N N . ARG A 1 102 ? -14.727 -39.201 1.685 1.00 30.73 102 ARG A N 1
ATOM 729 C CA . ARG A 1 102 ? -14.064 -38.141 0.941 1.00 31.53 102 ARG A CA 1
ATOM 730 C C . ARG A 1 102 ? -14.890 -37.718 -0.261 1.00 36.04 102 ARG A C 1
ATO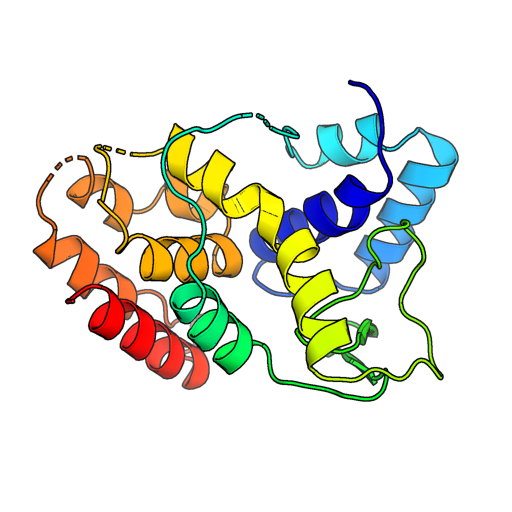M 731 O O . ARG A 1 102 ? -15.540 -38.548 -0.911 1.00 35.03 102 ARG A O 1
ATOM 739 N N . VAL A 1 103 ? -14.876 -36.408 -0.538 1.00 31.66 103 VAL A N 1
ATOM 740 C CA . VAL A 1 103 ? -15.346 -35.932 -1.826 1.00 35.28 103 VAL A CA 1
ATOM 741 C C . VAL A 1 103 ? -14.528 -36.612 -2.90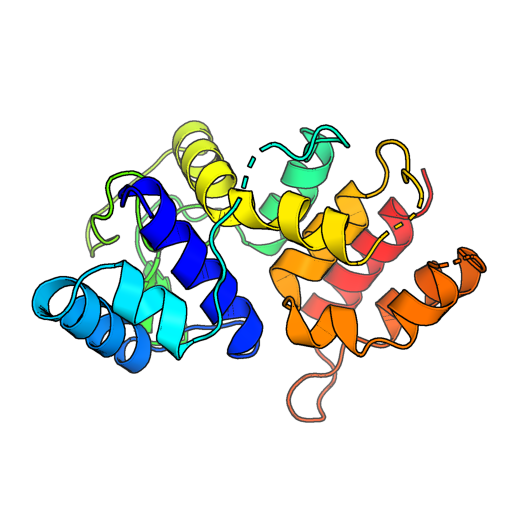4 1.00 37.67 103 VAL A C 1
ATOM 742 O O . VAL A 1 103 ? -13.304 -36.760 -2.775 1.00 39.93 103 VAL A O 1
ATOM 746 N N . LYS A 1 104 ? -15.19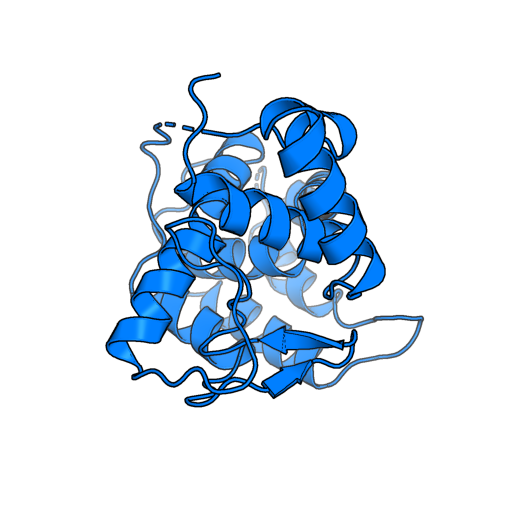4 -37.068 -3.960 1.00 37.16 104 LYS A N 1
ATOM 747 C CA . LYS A 1 104 ? -14.498 -37.735 -5.048 1.00 40.67 104 LYS A CA 1
ATOM 748 C C . LYS A 1 104 ? -14.998 -37.238 -6.399 1.00 39.52 104 LYS A C 1
ATOM 749 O O . LYS A 1 104 ? -16.053 -36.605 -6.506 1.00 35.64 104 LYS A O 1
ATOM 755 N N . LYS A 1 105 ? -14.195 -37.511 -7.432 1.00 42.48 105 LYS A N 1
ATOM 756 C CA . LYS A 1 105 ? -14.557 -37.179 -8.807 1.00 40.53 105 LYS A CA 1
ATOM 757 C C . LYS A 1 105 ? -15.864 -37.858 -9.186 1.00 42.60 105 LYS A C 1
ATOM 758 O O . LYS A 1 105 ? -15.986 -39.089 -9.098 1.00 47.68 105 LYS A O 1
ATOM 764 N N . GLY A 1 106 ? -16.848 -37.057 -9.594 1.00 38.32 106 GLY A N 1
ATOM 765 C CA . GLY A 1 106 ? -18.188 -37.528 -9.898 1.00 38.78 106 GLY A CA 1
ATOM 766 C C . GLY A 1 106 ? -19.268 -36.988 -8.991 1.00 40.65 106 GLY A C 1
ATOM 767 O O . GLY A 1 106 ? -20.436 -36.925 -9.389 1.00 42.72 106 GLY A O 1
ATOM 768 N N . ASP A 1 107 ? -18.924 -36.614 -7.745 1.00 39.81 107 ASP A N 1
ATOM 769 C CA . ASP A 1 107 ? -19.924 -36.148 -6.791 1.00 37.97 107 ASP A CA 1
ATOM 770 C C . ASP A 1 107 ? -20.615 -34.885 -7.297 1.00 34.80 107 ASP A C 1
ATOM 771 O O . ASP A 1 107 ? -20.019 -34.079 -8.013 1.00 33.53 107 ASP A O 1
ATOM 776 N N . MET A 1 108 ? -21.901 -34.746 -6.935 1.00 37.25 108 MET A N 1
ATOM 777 C CA . MET A 1 108 ? -22.763 -33.607 -7.273 1.00 39.55 108 MET A CA 1
ATOM 778 C C . MET A 1 108 ? -23.566 -33.209 -6.043 1.00 42.29 108 MET A C 1
ATOM 779 O O . MET A 1 108 ? -23.881 -34.058 -5.200 1.00 40.90 108 MET A O 1
ATOM 784 N N . CYS A 1 109 ? -23.940 -31.922 -5.959 1.00 37.45 109 CYS A N 1
ATOM 785 C CA . CYS A 1 109 ? -24.747 -31.462 -4.835 1.00 38.03 109 CYS A CA 1
ATOM 786 C C . CYS A 1 109 ? -25.726 -30.358 -5.252 1.00 42.78 109 CYS A C 1
ATOM 787 O O . CYS A 1 109 ? -25.765 -29.926 -6.406 1.00 45.87 109 CYS A O 1
ATOM 790 N N . THR A 1 110 ? -26.541 -29.927 -4.286 1.00 41.83 110 THR A N 1
ATOM 791 C CA . THR A 1 110 ? -27.379 -28.734 -4.338 1.00 41.45 110 THR A CA 1
ATOM 792 C C . THR A 1 110 ? -26.884 -27.706 -3.322 1.00 39.95 110 THR A C 1
ATOM 793 O O . THR A 1 110 ? -25.992 -27.980 -2.516 1.00 42.85 110 THR A O 1
ATOM 797 N N . MET A 1 111 ? -27.478 -26.510 -3.331 1.00 39.25 111 MET A N 1
ATOM 798 C CA . MET A 1 111 ? -27.021 -25.514 -2.360 1.00 43.23 111 MET A CA 1
ATOM 799 C C . MET A 1 111 ? -27.433 -25.911 -0.956 1.00 39.72 111 MET A C 1
ATOM 800 O O . MET A 1 111 ? -26.685 -25.693 0.005 1.00 40.52 111 MET A O 1
ATOM 805 N N . ALA A 1 112 ? -28.610 -26.508 -0.822 1.00 33.96 112 ALA A N 1
ATOM 806 C CA . ALA A 1 112 ? -29.064 -26.890 0.502 1.00 37.04 112 ALA A CA 1
ATOM 807 C C . ALA A 1 112 ? -28.262 -28.061 1.043 1.00 36.88 112 ALA A C 1
ATOM 808 O O . ALA A 1 112 ? -28.089 -28.178 2.257 1.00 41.56 112 ALA A O 1
ATOM 810 N N . GLU A 1 113 ? -27.780 -28.942 0.169 1.00 35.52 113 GLU A N 1
ATOM 811 C CA . GLU A 1 113 ? -26.844 -29.963 0.613 1.00 36.27 113 GLU A CA 1
ATOM 812 C C . GLU A 1 113 ? -25.528 -29.317 1.023 1.00 38.90 113 GLU A C 1
ATOM 813 O O . GLU A 1 113 ? -25.041 -29.519 2.142 1.00 37.01 113 GLU A O 1
ATOM 819 N N . ALA A 1 114 ? -24.974 -28.474 0.147 1.00 39.11 114 ALA A N 1
ATOM 820 C CA . ALA A 1 114 ? -23.657 -27.905 0.395 1.00 38.45 114 ALA A CA 1
ATOM 821 C C . ALA A 1 114 ? -23.636 -27.029 1.636 1.00 37.79 114 ALA A C 1
ATOM 822 O O . ALA A 1 114 ? -22.607 -26.957 2.318 1.00 39.10 114 ALA A O 1
ATOM 824 N N . GLU A 1 115 ? -24.740 -26.359 1.962 1.00 38.45 115 GLU A N 1
ATOM 825 C CA . GLU A 1 115 ? -24.683 -25.532 3.161 1.00 40.47 115 GLU A CA 1
ATOM 826 C C . GLU A 1 115 ? -24.743 -26.385 4.417 1.00 40.79 115 GLU A C 1
ATOM 827 O O . GLU A 1 115 ? -24.102 -26.045 5.416 1.00 42.45 115 GLU A O 1
ATOM 833 N N . GLU A 1 116 ? -25.436 -27.525 4.359 1.00 37.55 116 GLU A N 1
ATOM 834 C CA . GLU A 1 116 ? -25.368 -28.513 5.433 1.00 37.96 116 GLU A CA 1
ATOM 835 C C . GLU A 1 116 ? -23.925 -28.926 5.737 1.00 36.92 116 GLU A C 1
ATOM 836 O O . GLU A 1 116 ? -23.480 -28.847 6.884 1.00 36.17 116 GLU A O 1
ATOM 842 N N . TRP A 1 117 ? -23.181 -29.391 4.726 1.00 36.19 117 TRP A N 1
ATOM 843 C CA . TRP A 1 117 ? -21.802 -29.820 4.961 1.00 34.53 117 TRP A CA 1
ATOM 844 C C . TRP A 1 117 ? -20.933 -28.666 5.425 1.00 38.45 117 TRP A C 1
ATOM 845 O O . TRP A 1 117 ? -19.987 -28.873 6.202 1.00 37.43 117 TRP A O 1
ATOM 856 N N . LEU A 1 118 ? -21.225 -27.448 4.951 1.00 35.87 118 LEU A N 1
ATOM 857 C CA . LEU A 1 118 ? -20.457 -26.285 5.396 1.00 39.83 118 LEU A CA 1
ATOM 858 C C . LEU A 1 118 ? -20.623 -26.038 6.894 1.00 38.38 118 LEU A C 1
ATOM 859 O O . LEU A 1 118 ? -19.664 -25.648 7.568 1.00 38.41 118 LEU A O 1
ATOM 864 N N . LYS A 1 119 ? -21.832 -26.227 7.431 1.00 36.86 119 LYS A N 1
ATOM 865 C CA . LYS A 1 119 ? -22.027 -26.003 8.859 1.00 38.55 119 LYS A CA 1
ATOM 866 C C . LYS A 1 119 ? -21.218 -26.991 9.668 1.00 33.64 119 LYS A C 1
ATOM 867 O O . LYS A 1 119 ? -20.647 -26.636 10.703 1.00 37.83 119 LYS A O 1
ATOM 873 N N . ASN A 1 120 ? -21.144 -28.235 9.210 1.00 35.21 120 ASN A N 1
ATOM 874 C CA . ASN A 1 120 ? -20.242 -29.176 9.859 1.00 34.36 120 ASN A CA 1
ATOM 875 C C . ASN A 1 120 ? -18.781 -28.759 9.696 1.00 32.92 120 ASN A C 1
ATOM 876 O O . ASN A 1 120 ? -18.018 -28.789 10.670 1.00 34.75 120 ASN A O 1
ATOM 881 N N . ASP A 1 121 ? -18.386 -28.359 8.474 1.00 34.67 121 ASP A N 1
ATOM 882 C CA . ASP A 1 121 ? -17.032 -27.868 8.206 1.00 34.96 121 ASP A CA 1
ATOM 883 C C . ASP A 1 121 ? -16.596 -26.815 9.218 1.00 37.24 121 ASP A C 1
ATOM 884 O O . ASP A 1 121 ? -15.440 -26.810 9.662 1.00 37.15 121 ASP A O 1
ATOM 889 N N . CYS A 1 122 ? -17.503 -25.904 9.577 1.00 39.75 122 CYS A N 1
ATOM 890 C CA . CYS A 1 122 ? -17.205 -24.724 10.395 1.00 41.51 122 CYS A CA 1
ATOM 891 C C . CYS A 1 122 ? -17.424 -24.948 11.877 1.00 43.40 122 CYS A C 1
ATOM 892 O O . CYS A 1 122 ? -17.263 -23.998 12.651 1.00 44.60 122 CYS A O 1
ATOM 895 N N . ALA A 1 123 ? -17.844 -26.148 12.286 1.00 40.37 123 ALA A N 1
ATOM 896 C CA . ALA A 1 123 ? -18.415 -26.270 13.620 1.00 39.98 123 ALA A CA 1
ATOM 897 C C . ALA A 1 123 ? -17.387 -26.150 14.719 1.00 43.53 123 ALA A C 1
ATOM 898 O O . ALA A 1 123 ? -17.764 -26.221 15.893 1.00 49.74 123 ALA A O 1
ATOM 900 N N . TRP A 1 124 ? -16.115 -25.965 14.389 1.00 41.98 124 TRP A N 1
ATOM 901 C CA . TRP A 1 124 ? -15.111 -25.709 15.408 1.00 43.54 124 TRP A CA 1
ATOM 902 C C . TRP A 1 124 ? -14.899 -24.218 15.657 1.00 45.53 124 TRP A C 1
ATOM 903 O O . TRP A 1 124 ? -14.206 -23.859 16.621 1.00 44.75 124 TRP A O 1
ATOM 914 N N . VAL A 1 125 ? -15.474 -23.346 14.818 1.00 41.39 125 VAL A N 1
ATOM 915 C CA . VAL A 1 125 ? -15.063 -21.943 14.839 1.00 47.31 125 VAL A CA 1
ATOM 916 C C . VAL A 1 125 ? -15.567 -21.250 16.100 1.00 51.68 125 VAL A C 1
ATOM 917 O O . VAL A 1 125 ? -14.848 -20.455 16.718 1.00 52.18 125 VAL A O 1
ATOM 921 N N . ASP A 1 126 ? -16.794 -21.561 16.521 1.00 54.26 126 ASP A N 1
ATOM 922 C CA . ASP A 1 126 ? -17.370 -20.880 17.674 1.00 55.43 126 ASP A CA 1
ATOM 923 C C . ASP A 1 126 ? -16.680 -21.291 18.970 1.00 57.84 126 ASP A C 1
ATOM 924 O O . ASP A 1 126 ? -16.457 -20.449 19.852 1.00 60.38 126 ASP A O 1
ATOM 929 N N . ALA A 1 127 ? -16.329 -22.572 19.107 1.00 54.81 127 ALA A N 1
ATOM 930 C CA . ALA A 1 127 ? -15.524 -22.999 20.250 1.00 58.68 127 ALA A CA 1
ATOM 931 C C . ALA A 1 127 ? -14.201 -22.240 20.300 1.00 55.69 127 ALA A C 1
ATOM 932 O O . ALA A 1 127 ? -13.779 -21.755 21.358 1.00 58.75 127 ALA A O 1
ATOM 934 N N . CYS A 1 128 ? -13.524 -22.147 19.160 1.00 49.75 128 CYS A N 1
ATOM 935 C CA . CYS A 1 128 ? -12.292 -21.382 19.097 1.00 53.06 128 CYS A CA 1
ATOM 936 C C . CYS A 1 128 ? -12.546 -19.931 19.480 1.00 59.55 128 CYS A C 1
ATOM 937 O O . CYS A 1 128 ? -11.842 -19.368 20.328 1.00 54.42 128 CYS A O 1
ATOM 940 N N . LEU A 1 129 ? -13.553 -19.306 18.895 1.00 58.97 129 LEU A N 1
ATOM 941 C CA . LEU A 1 129 ? -13.878 -17.930 19.215 1.00 59.49 129 LEU A CA 1
ATOM 942 C C . LEU A 1 129 ? -14.156 -17.755 20.693 1.00 61.47 129 LEU A C 1
ATOM 943 O O . LEU A 1 129 ? -13.826 -16.743 21.262 1.00 60.93 129 LEU A O 1
ATOM 948 N N . ASP A 1 130 ? -14.701 -18.764 21.328 1.00 59.50 130 ASP A N 1
ATOM 949 C CA . ASP A 1 130 ? -15.011 -18.624 22.718 1.00 63.04 130 ASP A CA 1
ATOM 950 C C . ASP A 1 130 ? -13.814 -18.562 23.611 1.00 64.99 130 ASP A C 1
ATOM 951 O O . ASP A 1 130 ? -13.797 -17.803 24.562 1.00 67.12 130 ASP A O 1
ATOM 956 N N . LYS A 1 131 ? -12.803 -19.349 23.323 1.00 66.21 131 LYS A N 1
ATOM 957 C CA . LYS A 1 131 ? -11.673 -19.419 24.228 1.00 63.62 131 LYS A CA 1
ATOM 958 C C . LYS A 1 131 ? -10.704 -18.258 24.153 1.00 59.71 131 LYS A C 1
ATOM 959 O O . LYS A 1 131 ? -9.938 -18.043 25.078 1.00 62.60 131 LYS A O 1
ATOM 965 N N . TYR A 1 132 ? -10.739 -17.509 23.070 1.00 58.11 132 TYR A N 1
ATOM 966 C CA . TYR A 1 132 ? -9.848 -16.401 22.920 1.00 58.66 132 TYR A CA 1
ATOM 967 C C . TYR A 1 132 ? -10.570 -15.097 23.182 1.00 66.81 132 TYR A C 1
ATOM 968 O O . TYR A 1 132 ? -9.944 -14.055 23.283 1.00 62.75 132 TYR A O 1
ATOM 977 N N . LEU A 1 133 ? -11.889 -15.149 23.279 1.00 68.63 133 LEU A N 1
ATOM 978 C CA . LEU A 1 133 ? -12.661 -13.969 23.585 1.00 64.50 133 LEU A CA 1
ATOM 979 C C . LEU A 1 133 ? -13.405 -14.265 24.870 1.00 68.72 133 LEU A C 1
ATOM 980 O O . LEU A 1 133 ? -12.983 -15.098 25.670 1.00 65.99 133 LEU A O 1
ATOM 985 N N . GLN A 1 136 ? -15.495 -11.455 26.457 1.00 80.02 136 GLN A N 1
ATOM 986 C CA . GLN A 1 136 ? -16.665 -10.628 26.168 1.00 84.50 136 GLN A CA 1
ATOM 987 C C . GLN A 1 136 ? -17.601 -11.278 25.145 1.00 85.45 136 GLN A C 1
ATOM 988 O O . GLN A 1 136 ? -17.156 -11.669 24.068 1.00 85.69 136 GLN A O 1
ATOM 994 N N . PRO A 1 137 ? -18.873 -11.467 25.504 1.00 87.11 137 PRO A N 1
ATOM 995 C CA . PRO A 1 137 ? -19.882 -11.819 24.491 1.00 87.38 137 PRO A CA 1
ATOM 996 C 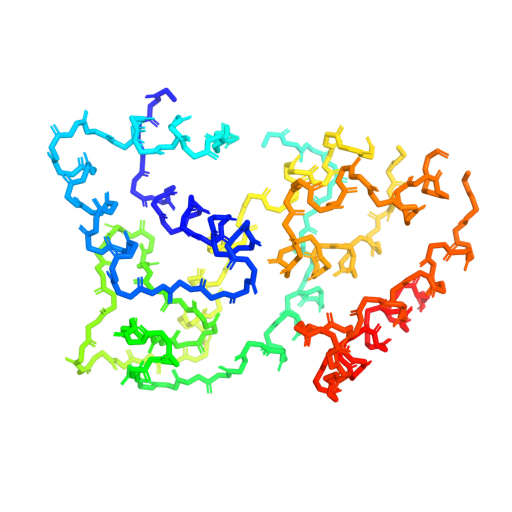C . PRO A 1 137 ? -20.088 -10.685 23.496 1.00 87.30 137 PRO A C 1
ATOM 997 O O . PRO A 1 137 ? -20.527 -9.592 23.856 1.00 88.45 137 PRO A O 1
ATOM 1001 N N . THR A 1 138 ? -19.775 -10.958 22.240 1.00 88.45 138 THR A N 1
ATOM 1002 C CA . THR A 1 138 ? -19.907 -9.972 21.169 1.00 89.22 138 THR A CA 1
ATOM 1003 C C . THR A 1 138 ? -21.268 -10.050 20.480 1.00 88.33 138 THR A C 1
ATOM 1004 O O . THR A 1 138 ? -21.360 -10.027 19.252 1.00 88.55 138 THR A O 1
ATOM 1008 N N . GLN A 1 139 ? -22.319 -10.137 21.316 1.00 87.21 139 GLN A N 1
ATOM 1009 C CA . GLN A 1 139 ? -23.696 -10.324 20.821 1.00 88.76 139 GLN A CA 1
ATOM 1010 C C . GLN A 1 139 ? -23.700 -11.280 19.661 1.00 84.12 139 GLN A C 1
ATOM 1011 O O . GLN A 1 139 ? -23.231 -12.418 19.776 1.00 83.45 139 GLN A O 1
ATOM 1017 N N . ASN A 1 140 ? -24.257 -10.844 18.550 1.00 84.46 140 ASN A N 1
ATOM 1018 C CA . ASN A 1 140 ? -24.186 -11.658 17.344 1.00 83.82 140 ASN A CA 1
ATOM 1019 C C . ASN A 1 140 ? -23.658 -10.749 16.238 1.00 80.56 140 ASN A C 1
ATOM 1020 O O . ASN A 1 140 ? -24.299 -10.460 15.236 1.00 77.50 140 ASN A O 1
ATOM 1025 N N . GLN A 1 141 ? -22.464 -10.252 16.453 1.00 80.83 141 GLN A N 1
ATOM 1026 C CA . GLN A 1 141 ? -21.692 -9.713 15.363 1.00 81.71 141 GLN A CA 1
ATOM 1027 C C . GLN A 1 141 ? -20.276 -10.308 15.474 1.00 81.46 141 GLN A C 1
ATOM 1028 O O . GLN A 1 141 ? -19.255 -9.723 15.099 1.00 85.28 141 GLN A O 1
ATOM 1034 N N . PHE A 1 142 ? -20.193 -11.514 15.999 1.00 79.73 142 PHE A N 1
ATOM 1035 C CA . PHE A 1 142 ? -19.013 -12.310 15.737 1.00 73.80 142 PHE A CA 1
ATOM 1036 C C . PHE A 1 142 ? -19.137 -13.111 14.440 1.00 69.31 142 PHE A C 1
ATOM 1037 O O . PHE A 1 142 ? -18.214 -13.844 14.082 1.00 65.26 142 PHE A O 1
ATOM 1045 N N . ASP A 1 143 ? -20.258 -12.978 13.726 1.00 73.32 143 ASP A N 1
ATOM 1046 C CA . ASP A 1 143 ? -20.381 -13.544 12.388 1.00 70.47 143 ASP A CA 1
ATOM 1047 C C . ASP A 1 143 ? -19.285 -13.040 11.456 1.00 68.09 143 ASP A C 1
ATOM 1048 O O . ASP A 1 143 ? -18.958 -13.719 10.478 1.00 69.81 143 ASP A O 1
ATOM 1053 N N . ALA A 1 144 ? -18.711 -11.869 11.729 1.00 65.65 144 ALA A N 1
ATOM 1054 C CA . ALA A 1 144 ? -17.549 -11.430 10.965 1.00 65.89 144 ALA A CA 1
ATOM 1055 C C . ALA A 1 144 ? -16.267 -12.050 11.514 1.00 66.90 144 ALA A C 1
ATOM 1056 O O . ALA A 1 144 ? -15.330 -12.335 10.755 1.00 64.27 144 ALA A O 1
ATOM 1058 N N . LEU A 1 145 ? -16.217 -12.266 12.833 1.00 66.91 145 LEU A N 1
ATOM 1059 C CA . LEU A 1 145 ? -15.062 -12.907 13.446 1.00 61.65 145 LEU A CA 1
ATOM 1060 C C . LEU A 1 145 ? -14.988 -14.378 13.067 1.00 58.97 145 LEU A C 1
ATOM 1061 O O . LEU A 1 145 ? -13.900 -14.899 12.796 1.00 55.25 145 LEU A O 1
ATOM 1066 N N . ALA A 1 146 ? -16.134 -15.063 13.063 1.00 60.02 146 ALA A N 1
ATOM 1067 C CA . ALA A 1 146 ? -16.177 -16.463 12.654 1.00 52.10 146 ALA A CA 1
ATOM 1068 C C . ALA A 1 146 ? -15.685 -16.627 11.224 1.00 52.07 146 ALA A C 1
ATOM 1069 O O . ALA A 1 146 ? -14.843 -17.484 10.935 1.00 50.68 146 ALA A O 1
ATOM 1071 N N . SER A 1 147 ? -16.177 -15.793 10.316 1.00 56.58 147 SER A N 1
ATOM 1072 C CA . SER A 1 147 ? -15.611 -15.780 8.977 1.00 54.49 147 SER A CA 1
ATOM 1073 C C . SER A 1 147 ? -14.121 -15.486 9.007 1.00 52.92 147 SER A C 1
ATOM 1074 O O . SER A 1 147 ? -13.382 -15.976 8.149 1.00 50.91 147 SER A O 1
ATOM 1077 N N . PHE A 1 148 ? -13.657 -14.705 9.991 1.00 57.12 148 PHE A N 1
ATOM 1078 C CA . PHE A 1 148 ? -12.236 -14.375 10.068 1.00 53.38 148 PHE A CA 1
ATOM 1079 C C . PHE A 1 148 ? -11.404 -15.557 10.570 1.00 48.50 148 PHE A C 1
ATOM 1080 O O . PHE A 1 148 ? -10.401 -15.919 9.947 1.00 49.38 148 PHE A O 1
ATOM 1088 N N . VAL A 1 149 ? -11.792 -16.161 11.699 1.00 46.49 149 VAL A N 1
ATOM 1089 C CA . VAL A 1 149 ? -11.011 -17.252 12.274 1.00 45.59 149 VAL A CA 1
ATOM 1090 C C . VAL A 1 149 ? -11.054 -18.482 11.366 1.00 48.23 149 VAL A C 1
ATOM 1091 O O . VAL A 1 149 ? -10.046 -19.176 11.186 1.00 45.41 149 VAL A O 1
ATOM 1095 N N . TYR A 1 150 ? -12.214 -18.765 10.768 1.00 49.09 150 TYR A N 1
ATOM 1096 C CA . TYR A 1 150 ? -12.304 -19.900 9.859 1.00 44.78 150 TYR A CA 1
ATOM 1097 C C . TYR A 1 150 ? -11.374 -19.730 8.670 1.00 45.58 150 TYR A C 1
ATOM 1098 O O . TYR A 1 150 ? -10.862 -20.719 8.121 1.00 40.57 150 TYR A O 1
ATOM 1107 N N . ASN A 1 151 ? -11.121 -18.485 8.272 1.00 45.97 151 ASN A N 1
ATOM 1108 C CA . ASN A 1 151 ? -10.195 -18.255 7.172 1.00 48.19 151 ASN A CA 1
ATOM 1109 C C . ASN A 1 151 ? -8.747 -18.272 7.643 1.00 49.92 151 ASN A C 1
ATOM 1110 O O . ASN A 1 151 ? -7.868 -18.771 6.932 1.00 49.20 151 ASN A O 1
ATOM 1115 N N . VAL A 1 152 ? -8.477 -17.735 8.831 1.00 45.38 152 VAL A N 1
ATOM 1116 C CA . VAL A 1 152 ? -7.121 -17.381 9.198 1.00 46.63 152 VAL A CA 1
ATOM 1117 C C . VAL A 1 152 ? -6.517 -18.345 10.209 1.00 43.27 152 VAL A C 1
ATOM 1118 O O . VAL A 1 152 ? -5.287 -18.488 10.245 1.00 46.62 152 VAL A O 1
ATOM 1122 N N . GLY A 1 153 ? -7.319 -18.999 11.033 1.00 44.84 153 GLY A N 1
ATOM 1123 C CA . GLY A 1 153 ? -6.849 -20.108 11.831 1.00 43.00 153 GLY A CA 1
ATOM 1124 C C . GLY A 1 153 ? -6.606 -19.734 13.280 1.00 45.42 153 GLY A C 1
ATOM 1125 O O . GLY A 1 153 ? -6.383 -18.575 13.630 1.00 46.05 153 GLY A O 1
ATOM 1126 N N . GLU A 1 154 ? -6.625 -20.766 14.131 1.00 44.22 154 GLU A N 1
ATOM 1127 C CA . GLU A 1 154 ? -6.559 -20.570 15.578 1.00 45.92 154 GLU A CA 1
ATOM 1128 C C . GLU A 1 154 ? -5.263 -19.882 16.009 1.00 50.56 154 GLU A C 1
ATOM 1129 O O . GLU A 1 154 ? -5.289 -18.897 16.754 1.00 50.34 154 GLU A O 1
ATOM 1135 N N . THR A 1 155 ? -4.116 -20.396 15.566 1.00 48.49 155 THR A N 1
ATOM 1136 C CA . THR A 1 155 ? -2.844 -19.810 15.968 1.00 45.69 155 THR A CA 1
ATOM 1137 C C . THR A 1 155 ? -2.744 -18.362 15.501 1.00 47.63 155 THR A C 1
ATOM 1138 O O . THR A 1 155 ? -2.348 -17.481 16.264 1.00 52.29 155 THR A O 1
ATOM 1142 N N . ALA A 1 156 ? -3.138 -18.094 14.255 1.00 50.63 156 ALA A N 1
ATOM 1143 C CA . ALA A 1 156 ? -3.126 -16.728 13.734 1.00 47.79 156 ALA A CA 1
ATOM 1144 C C . ALA A 1 156 ? -3.949 -15.785 14.598 1.00 51.49 156 ALA A C 1
ATOM 1145 O O . ALA A 1 156 ? -3.509 -14.673 14.908 1.00 54.40 156 ALA A O 1
ATOM 1147 N N . PHE A 1 157 ? -5.149 -16.204 14.991 1.00 51.45 157 PHE A N 1
ATOM 1148 C CA . PHE A 1 157 ? -6.006 -15.340 15.795 1.00 52.14 157 PHE A CA 1
ATOM 1149 C C . PHE A 1 157 ? -5.409 -15.089 17.171 1.00 55.71 157 PHE A C 1
ATOM 1150 O O . PHE A 1 157 ? -5.556 -13.988 17.719 1.00 59.03 157 PHE A O 1
ATOM 1158 N N . SER A 1 158 ? -4.710 -16.082 17.729 1.00 55.51 158 SER A N 1
ATOM 1159 C CA . SER A 1 158 ? -4.180 -15.973 19.084 1.00 55.47 158 SER A CA 1
ATOM 1160 C C . SER A 1 158 ? -2.954 -15.071 19.181 1.00 57.61 158 SER A C 1
ATOM 1161 O O . SER A 1 158 ? -2.595 -14.659 20.288 1.00 60.07 158 SER A O 1
ATOM 1164 N N . LYS A 1 159 ? -2.292 -14.783 18.059 1.00 56.77 159 LYS A N 1
ATOM 1165 C CA . LYS A 1 159 ? -1.127 -13.905 18.018 1.00 61.52 159 LYS A CA 1
ATOM 1166 C C . LYS A 1 159 ? -1.453 -12.542 17.415 1.00 62.13 159 LYS A C 1
ATOM 1167 O O . LYS A 1 159 ? -0.543 -11.734 17.190 1.00 58.69 159 LYS A O 1
ATOM 1173 N N . SER A 1 160 ? -2.721 -12.276 17.126 1.00 57.89 160 SER A N 1
ATOM 1174 C CA . SER A 1 160 ? -3.074 -11.109 16.336 1.00 68.14 160 SER A CA 1
ATOM 1175 C C . SER A 1 160 ? -3.074 -9.847 17.191 1.00 71.31 160 SER A C 1
ATOM 1176 O O . SER A 1 160 ? -3.561 -9.846 18.326 1.00 74.52 160 SER A O 1
ATOM 1179 N N . THR A 1 161 ? -2.516 -8.765 16.645 1.00 69.79 161 THR A N 1
ATOM 1180 C CA . THR A 1 161 ? -2.799 -7.461 17.240 1.00 77.85 161 THR A CA 1
ATOM 1181 C C . THR A 1 161 ? -4.298 -7.201 17.243 1.00 74.72 161 THR A C 1
ATOM 1182 O O . THR A 1 161 ? -4.807 -6.510 18.133 1.00 70.69 161 THR A O 1
ATOM 1186 N N . MET A 1 162 ? -5.017 -7.777 16.270 1.00 73.92 162 MET A N 1
ATOM 1187 C CA . MET A 1 162 ? -6.469 -7.652 16.236 1.00 75.51 162 MET A CA 1
ATOM 1188 C C . MET A 1 162 ? -7.106 -8.233 17.492 1.00 74.35 162 MET A C 1
ATOM 1189 O O . MET A 1 162 ? -8.098 -7.695 17.995 1.00 79.93 162 MET A O 1
ATOM 1194 N N . LEU A 1 163 ? -6.546 -9.282 18.066 1.00 70.31 163 LEU A N 1
ATOM 1195 C CA . LEU A 1 163 ? -7.096 -9.819 19.306 1.00 71.51 163 LEU A CA 1
ATOM 1196 C C . LEU A 1 163 ? -6.786 -8.924 20.478 1.00 75.57 163 LEU A C 1
ATOM 1197 O O . LEU A 1 163 ? -7.510 -8.897 21.460 1.00 75.62 163 LEU A O 1
ATOM 1202 N N . LYS A 1 164 ? -5.694 -8.187 20.389 1.00 76.77 164 LYS A N 1
ATOM 1203 C CA . LYS A 1 164 ? -5.300 -7.323 21.498 1.00 79.73 164 LYS A CA 1
ATOM 1204 C C . LYS A 1 164 ? -6.359 -6.283 21.744 1.00 80.37 164 LYS A C 1
ATOM 1205 O O . LYS A 1 164 ? -6.784 -6.080 22.873 1.00 83.04 164 LYS A O 1
ATOM 1207 N N . SER A 1 165 ? -6.815 -5.657 20.662 1.00 80.51 165 SER A N 1
ATOM 1208 C CA . SER A 1 165 ? -7.828 -4.615 20.763 1.00 83.92 165 SER A CA 1
ATOM 1209 C C . SER A 1 165 ? -9.218 -5.184 20.995 1.00 85.30 165 SER A C 1
ATOM 1210 O O . SER A 1 165 ? -10.170 -4.445 21.180 1.00 86.52 165 SER A O 1
ATOM 1213 N N . LEU A 1 166 ? -9.350 -6.501 20.983 1.00 86.24 166 LEU A N 1
ATOM 1214 C CA . LEU A 1 166 ? -10.648 -7.088 21.275 1.00 86.13 166 LEU A CA 1
ATOM 1215 C C . LEU A 1 166 ? -10.865 -7.134 22.769 1.00 88.59 166 LEU A C 1
ATOM 1216 O O . LEU A 1 166 ? -11.863 -6.633 23.277 1.00 90.75 166 LEU A O 1
ATOM 1221 N N . ASN A 1 167 ? -9.931 -7.754 23.478 1.00 89.42 167 ASN A N 1
ATOM 1222 C CA . ASN A 1 167 ? -10.059 -7.866 24.922 1.00 89.98 167 ASN A CA 1
ATOM 1223 C C . ASN A 1 167 ? -8.956 -7.079 25.616 1.00 85.73 167 ASN A C 1
ATOM 1224 O O . ASN A 1 167 ? -8.791 -5.884 25.372 1.00 93.61 167 ASN A O 1
ATOM 1229 N N . GLY A 1 169 ? -10.270 -3.125 24.683 1.00 89.22 169 GLY A N 1
ATOM 1230 C CA . GLY A 1 169 ? -11.598 -3.245 24.136 1.00 86.11 169 GLY A CA 1
ATOM 1231 C C . GLY A 1 169 ? -11.776 -2.261 23.015 1.00 85.67 169 GLY A C 1
ATOM 1232 O O . GLY A 1 169 ? -12.890 -1.854 22.742 1.00 88.78 169 GLY A O 1
ATOM 1233 N N . ASN A 1 170 ? -10.703 -1.875 22.344 1.00 83.29 170 ASN A N 1
ATOM 1234 C CA . ASN A 1 170 ? -10.832 -0.982 21.194 1.00 87.08 170 ASN A CA 1
ATOM 1235 C C . ASN A 1 170 ? -11.416 -1.689 19.991 1.00 88.39 170 ASN A C 1
ATOM 1236 O O . ASN A 1 170 ? -10.699 -2.223 19.156 1.00 87.11 170 ASN A O 1
ATOM 1241 N N . PHE A 1 171 ? -12.729 -1.628 19.848 1.00 88.22 171 PHE A N 1
ATOM 1242 C CA . PHE A 1 171 ? -13.370 -2.365 18.772 1.00 86.17 171 PHE A CA 1
ATOM 1243 C C . PHE A 1 171 ? -13.205 -1.681 17.457 1.00 84.46 171 PHE A C 1
ATOM 1244 O O . PHE A 1 171 ? -13.576 -2.213 16.427 1.00 85.60 171 PHE A O 1
ATOM 1252 N N . ALA A 1 172 ? -12.629 -0.502 17.480 1.00 87.92 172 ALA A N 1
ATOM 1253 C CA . ALA A 1 172 ? -12.497 0.251 16.260 1.00 92.81 172 ALA A CA 1
ATOM 1254 C C . ALA A 1 172 ? -11.191 -0.069 15.608 1.00 91.67 172 ALA A C 1
ATOM 1255 O O . ALA A 1 172 ? -11.095 -0.053 14.385 1.00 89.21 172 ALA A O 1
ATOM 1257 N N . GLY A 1 173 ? -10.171 -0.350 16.410 1.00 90.22 173 GLY A N 1
ATOM 1258 C CA . GLY A 1 173 ? -8.937 -0.783 15.779 1.00 86.65 173 GLY A CA 1
ATOM 1259 C C . GLY A 1 173 ? -9.035 -2.195 15.241 1.00 88.75 173 GLY A C 1
ATOM 1260 O O . GLY A 1 173 ? -8.511 -2.493 14.163 1.00 88.60 173 GLY A O 1
ATOM 1261 N N . ALA A 1 174 ? -9.699 -3.086 15.987 1.00 88.34 174 ALA A N 1
ATOM 1262 C CA . ALA A 1 174 ? -10.025 -4.403 15.454 1.00 85.70 174 ALA A CA 1
ATOM 1263 C C . ALA A 1 174 ? -10.628 -4.265 14.066 1.00 85.78 174 ALA A C 1
ATOM 1264 O O . ALA A 1 174 ? -10.111 -4.820 13.092 1.00 86.89 174 ALA A O 1
ATOM 1266 N N . ALA A 1 175 ? -11.692 -3.462 13.958 1.00 86.17 175 ALA A N 1
ATOM 1267 C CA . ALA A 1 175 ? -12.368 -3.247 12.680 1.00 87.25 175 ALA A CA 1
ATOM 1268 C C . ALA A 1 175 ? -11.404 -2.793 11.594 1.00 87.22 175 ALA A C 1
ATOM 1269 O O . ALA A 1 175 ? -11.552 -3.158 10.422 1.00 87.52 175 ALA A O 1
ATOM 1271 N N . ASN A 1 176 ? -10.419 -1.981 11.956 1.00 90.74 176 ASN A N 1
ATOM 1272 C CA . ASN A 1 176 ? -9.416 -1.601 10.979 1.00 89.83 176 ASN A CA 1
ATOM 1273 C C . ASN A 1 176 ? -8.361 -2.678 10.794 1.00 88.51 176 ASN A C 1
ATOM 1274 O O . ASN A 1 176 ? -7.664 -2.671 9.774 1.00 88.48 176 ASN A O 1
ATOM 1279 N N . GLN A 1 177 ? -8.239 -3.609 11.747 1.00 85.87 177 GLN A N 1
ATOM 1280 C CA . GLN A 1 177 ? -7.211 -4.641 11.642 1.00 85.97 177 GLN A CA 1
ATOM 1281 C C . GLN A 1 177 ? -7.523 -5.629 10.525 1.00 82.79 177 GLN A C 1
ATOM 1282 O O . GLN A 1 177 ? -6.601 -6.136 9.875 1.00 79.52 177 GLN A O 1
ATOM 1288 N N . PHE A 1 178 ? -8.812 -5.917 10.292 1.00 80.37 178 PHE A N 1
ATOM 1289 C CA . PHE A 1 178 ? -9.238 -6.780 9.194 1.00 80.05 178 PHE A CA 1
ATOM 1290 C C . PHE A 1 178 ? -8.508 -6.417 7.909 1.00 82.02 178 PHE A C 1
ATOM 1291 O O . PHE A 1 178 ? -8.055 -7.297 7.170 1.00 78.92 178 PHE A O 1
ATOM 1299 N N . ASP A 1 179 ? -8.365 -5.115 7.657 1.00 80.36 179 ASP A N 1
ATOM 1300 C CA . ASP A 1 179 ? -7.791 -4.649 6.399 1.00 82.12 179 ASP A CA 1
ATOM 1301 C C . ASP A 1 179 ? -6.346 -5.123 6.219 1.00 83.16 179 ASP A C 1
ATOM 1302 O O . ASP A 1 179 ? -5.946 -5.508 5.112 1.00 80.24 179 ASP A O 1
ATOM 1307 N N . LYS A 1 180 ? -5.554 -5.091 7.282 1.00 84.95 180 LYS A N 1
ATOM 1308 C CA . LYS A 1 180 ? -4.137 -5.478 7.182 1.00 79.57 180 LYS A CA 1
ATOM 1309 C C . LYS A 1 180 ? -3.884 -6.910 6.693 1.00 80.12 180 LYS A C 1
ATOM 1310 O O . LYS A 1 180 ? -2.867 -7.176 6.067 1.00 77.52 180 LYS A O 1
ATOM 1312 N N . TRP A 1 181 ? -4.810 -7.825 6.954 1.00 76.11 181 TRP A N 1
ATOM 1313 C CA . TRP A 1 181 ? -4.654 -9.210 6.545 1.00 69.57 181 TRP A CA 1
ATOM 1314 C C . TRP A 1 181 ? -5.009 -9.449 5.113 1.00 67.02 181 TRP A C 1
ATOM 1315 O O . TRP A 1 181 ? -5.939 -10.161 4.829 1.00 70.28 181 TRP A O 1
ATOM 1326 N N . VAL A 1 182 ? -4.241 -8.916 4.198 1.00 69.98 182 VAL A N 1
ATOM 1327 C CA . VAL A 1 182 ? -4.592 -9.016 2.801 1.00 72.87 182 VAL A CA 1
ATOM 1328 C C . VAL A 1 182 ? -3.397 -9.566 2.072 1.00 73.02 182 VAL A C 1
ATOM 1329 O O . VAL A 1 182 ? -3.438 -9.952 0.910 1.00 71.84 182 VAL A O 1
ATOM 1333 N N . TYR A 1 183 ? -2.308 -9.667 2.798 1.00 76.83 183 TYR A N 1
ATOM 1334 C CA . TYR A 1 183 ? -1.114 -10.132 2.139 1.00 73.42 183 TYR A CA 1
ATOM 1335 C C . TYR A 1 183 ? -0.988 -11.632 2.291 1.00 67.43 183 TYR A C 1
ATOM 1336 O O . TYR A 1 183 ? -1.358 -12.207 3.318 1.00 63.75 183 TYR A O 1
ATOM 1345 N N . ASP A 1 184 ? -0.510 -12.255 1.228 1.00 67.71 184 ASP A N 1
ATOM 1346 C CA . ASP A 1 184 ? -0.139 -13.652 1.207 1.00 68.73 184 ASP A CA 1
ATOM 1347 C C . ASP A 1 184 ? 1.111 -13.743 0.356 1.00 72.31 184 ASP A C 1
ATOM 1348 O O . ASP A 1 184 ? 1.129 -13.215 -0.760 1.00 71.84 184 ASP A O 1
ATOM 1353 N N . ASN A 1 185 ? 2.148 -14.404 0.878 1.00 71.56 185 ASN A N 1
ATOM 1354 C CA . ASN A 1 185 ? 3.392 -14.588 0.138 1.00 68.14 185 ASN A CA 1
ATOM 1355 C C . ASN A 1 185 ? 4.006 -13.234 -0.216 1.00 69.51 185 ASN A C 1
ATOM 1356 O O . ASN A 1 185 ? 4.507 -13.023 -1.322 1.00 71.56 185 ASN A O 1
ATOM 1361 N N . GLY A 1 186 ? 3.943 -12.293 0.726 1.00 66.03 186 GLY A N 1
ATOM 1362 C CA . GLY A 1 186 ? 4.419 -10.944 0.482 1.00 72.61 186 GLY A CA 1
ATOM 1363 C C . GLY A 1 186 ? 3.557 -10.109 -0.451 1.00 75.10 186 GLY A C 1
ATOM 1364 O O . GLY A 1 186 ? 3.707 -8.884 -0.500 1.00 70.65 186 GLY A O 1
ATOM 1365 N N . LYS A 1 187 ? 2.649 -10.752 -1.187 1.00 76.28 187 LYS A N 1
ATOM 1366 C CA . LYS A 1 187 ? 1.817 -10.100 -2.189 1.00 75.05 187 LYS A CA 1
ATOM 1367 C C . LYS A 1 187 ? 0.484 -9.665 -1.602 1.00 74.13 187 LYS A C 1
ATOM 1368 O O . LYS A 1 187 ? 0.024 -10.185 -0.587 1.00 73.67 187 LYS A O 1
ATOM 1374 N N . LEU A 1 188 ? -0.145 -8.704 -2.273 1.00 76.27 188 LEU A N 1
ATOM 1375 C CA . LEU A 1 188 ? -1.493 -8.276 -1.931 1.00 76.29 188 LEU A CA 1
ATOM 1376 C C . LEU A 1 188 ? -2.494 -9.054 -2.769 1.00 74.56 188 LEU A C 1
ATOM 1377 O O . LEU A 1 188 ? -2.314 -9.219 -3.980 1.00 76.18 188 LEU A O 1
ATOM 1382 N N . ILE A 1 189 ? -3.549 -9.538 -2.120 1.00 73.91 189 ILE A N 1
ATOM 1383 C CA . ILE A 1 189 ? -4.520 -10.421 -2.757 1.00 72.76 189 ILE A CA 1
ATOM 1384 C C . ILE A 1 189 ? -5.857 -9.697 -2.806 1.00 73.36 189 ILE A C 1
ATOM 1385 O O . ILE A 1 189 ? -6.381 -9.273 -1.766 1.00 71.54 189 ILE A O 1
ATOM 1390 N N . LYS A 1 190 ? -6.397 -9.540 -4.021 1.00 73.12 190 LYS A N 1
ATOM 1391 C CA . LYS A 1 190 ? -7.628 -8.774 -4.198 1.00 73.53 190 LYS A CA 1
ATOM 1392 C C . LYS A 1 190 ? -8.795 -9.436 -3.480 1.00 72.42 190 LYS A C 1
ATOM 1393 O O . LYS A 1 190 ? -9.613 -8.753 -2.848 1.00 67.99 190 LYS A O 1
ATOM 1395 N N . GLY A 1 191 ? -8.877 -10.772 -3.559 1.00 72.48 191 GLY A N 1
ATOM 1396 C CA . GLY A 1 191 ? -9.913 -11.488 -2.834 1.00 67.57 191 GLY A CA 1
ATOM 1397 C C . GLY A 1 191 ? -9.853 -11.229 -1.343 1.00 67.54 191 GLY A C 1
ATOM 1398 O O . GLY A 1 191 ? -10.886 -11.083 -0.685 1.00 68.50 191 GLY A O 1
ATOM 1399 N N . LEU A 1 192 ? -8.643 -11.126 -0.797 1.00 66.29 192 LEU A N 1
ATOM 1400 C CA . LEU A 1 192 ? -8.503 -10.946 0.641 1.00 68.13 192 LEU A CA 1
ATOM 1401 C C . LEU A 1 192 ? -9.039 -9.590 1.081 1.00 68.74 192 LEU A C 1
ATOM 1402 O O . LEU A 1 192 ? -9.913 -9.517 1.951 1.00 67.85 192 LEU A O 1
ATOM 1407 N N . VAL A 1 193 ? -8.547 -8.502 0.483 1.00 70.67 193 VAL A N 1
ATOM 1408 C CA . VAL A 1 193 ? -9.098 -7.191 0.823 1.00 70.16 193 VAL A CA 1
ATOM 1409 C C . VAL A 1 193 ? -10.576 -7.146 0.488 1.00 68.46 193 VAL A C 1
ATOM 1410 O O . VAL A 1 193 ? -11.379 -6.599 1.254 1.00 70.02 193 VAL A O 1
ATOM 1414 N N . ASN A 1 194 ? -10.968 -7.745 -0.641 1.00 65.47 194 ASN A N 1
ATOM 1415 C CA . ASN A 1 194 ? -12.394 -7.911 -0.896 1.00 68.14 194 ASN A CA 1
ATOM 1416 C C . ASN A 1 194 ? -13.054 -8.611 0.286 1.00 67.72 194 ASN A C 1
ATOM 1417 O O . ASN A 1 194 ? -14.009 -8.086 0.876 1.00 62.95 194 ASN A O 1
ATOM 1422 N N . ARG A 1 195 ? -12.495 -9.764 0.691 1.00 68.19 195 ARG A N 1
ATOM 1423 C CA . ARG A 1 195 ? -13.018 -10.513 1.832 1.00 63.64 195 ARG A CA 1
ATOM 1424 C C . ARG A 1 195 ? -12.898 -9.704 3.116 1.00 64.30 195 ARG A C 1
ATOM 1425 O O . ARG A 1 195 ? -13.883 -9.518 3.841 1.00 60.06 195 ARG A O 1
ATOM 1433 N N . ARG A 1 196 ? -11.688 -9.213 3.409 1.00 68.03 196 ARG A N 1
ATOM 1434 C CA . ARG A 1 196 ? -11.465 -8.355 4.571 1.00 70.06 196 ARG A CA 1
ATOM 1435 C C . ARG A 1 196 ? -12.478 -7.219 4.632 1.00 71.24 196 ARG A C 1
ATOM 1436 O O . ARG A 1 196 ? -13.042 -6.924 5.696 1.00 70.07 196 ARG A O 1
ATOM 1444 N N . ALA A 1 197 ? -12.695 -6.546 3.499 1.00 66.05 197 ALA A N 1
ATOM 1445 C CA . ALA A 1 197 ? -13.675 -5.472 3.462 1.00 70.86 197 ALA A CA 1
ATOM 1446 C C . ALA A 1 197 ? -15.007 -5.952 4.018 1.00 71.00 197 ALA A C 1
ATOM 1447 O O . ALA A 1 197 ? -15.534 -5.383 4.982 1.00 72.35 197 ALA A O 1
ATOM 1449 N N . ALA A 1 198 ? -15.537 -7.041 3.447 1.00 65.99 198 ALA A N 1
ATOM 1450 C CA . ALA A 1 198 ? -16.856 -7.529 3.835 1.00 65.63 198 ALA A CA 1
ATOM 1451 C C . ALA A 1 198 ? -16.903 -8.013 5.281 1.00 68.99 198 ALA A C 1
ATOM 1452 O O . ALA A 1 198 ? -17.988 -8.061 5.869 1.00 68.87 198 ALA A O 1
ATOM 1454 N N . GLU A 1 199 ? -15.760 -8.378 5.864 1.00 70.39 199 GLU A N 1
ATOM 1455 C CA . GLU A 1 199 ? -15.734 -8.715 7.283 1.00 70.59 199 GLU A CA 1
ATOM 1456 C C . GLU A 1 199 ? -15.587 -7.466 8.138 1.00 75.72 199 GLU A C 1
ATOM 1457 O O . GLU A 1 199 ? -16.213 -7.361 9.199 1.00 79.73 199 GLU A O 1
ATOM 1463 N N . LYS A 1 200 ? -14.755 -6.517 7.695 1.00 73.99 200 LYS A N 1
ATOM 1464 C CA . LYS A 1 200 ? -14.730 -5.202 8.332 1.00 78.84 200 LYS A CA 1
ATOM 1465 C C . LYS A 1 200 ? -16.117 -4.570 8.315 1.00 76.07 200 LYS A C 1
ATOM 1466 O O . LYS A 1 200 ? -16.630 -4.144 9.355 1.00 79.37 200 LYS A O 1
ATOM 1468 N N . LYS A 1 201 ? -16.752 -4.524 7.142 1.00 71.44 201 LYS A N 1
ATOM 1469 C CA . LYS A 1 201 ? -18.048 -3.862 7.036 1.00 79.19 201 LYS A CA 1
ATOM 1470 C C . LYS A 1 201 ? -19.098 -4.589 7.864 1.00 78.77 201 LYS A C 1
ATOM 1471 O O . LYS A 1 201 ? -19.852 -3.967 8.621 1.00 78.81 201 LYS A O 1
ATOM 1473 N N . LEU A 1 202 ? -19.150 -5.915 7.752 1.00 78.95 202 LEU A N 1
ATOM 1474 C CA . LEU A 1 202 ? -20.102 -6.650 8.571 1.00 77.17 202 LEU A CA 1
ATOM 1475 C C . LEU A 1 202 ? -19.766 -6.506 10.052 1.00 78.32 202 LEU A C 1
ATOM 1476 O O . LEU A 1 202 ? -20.669 -6.569 10.889 1.00 76.91 202 LEU A O 1
ATOM 1481 N N . PHE A 1 203 ? -18.491 -6.239 10.391 1.00 77.42 203 PHE A N 1
ATOM 1482 C CA . PHE A 1 203 ? -18.120 -5.945 11.779 1.00 81.26 203 PHE A CA 1
ATOM 1483 C C . PHE A 1 203 ? -18.878 -4.745 12.342 1.00 82.40 203 PHE A C 1
ATOM 1484 O O . PHE A 1 203 ? -18.891 -4.559 13.565 1.00 81.22 203 PHE A O 1
ATOM 1492 N N . LEU A 1 204 ? -19.518 -3.941 11.493 1.00 84.81 204 LEU A N 1
ATOM 1493 C CA . LEU A 1 204 ? -20.303 -2.770 11.899 1.00 86.35 204 LEU A CA 1
ATOM 1494 C C . LEU A 1 204 ? -21.766 -3.030 11.532 1.00 87.21 204 LEU A C 1
ATOM 1495 O O . LEU A 1 204 ? -22.142 -2.932 10.362 1.00 84.03 204 LEU A O 1
ATOM 1500 N N . SER A 1 205 ? -22.588 -3.353 12.532 1.00 88.04 205 SER A N 1
ATOM 1501 C CA . SER A 1 205 ? -23.971 -3.788 12.305 1.00 87.58 205 SER A CA 1
ATOM 1502 C C . SER A 1 205 ? -24.797 -2.791 11.486 1.00 95.67 205 SER A C 1
ATOM 1503 O O . SER A 1 205 ? -25.959 -3.054 11.141 1.00 93.48 205 SER A O 1
#

Nearest PDB structures (foldseek):
  9kbt-assembly1_A-2  TM=1.005E+00  e=5.795E-33  Acinetobacter baumannii
  6et6-assembly1_A  TM=8.269E-01  e=8.194E-13  Acinetobacter baumannii
  8app-assembly1_A-3  TM=7.575E-01  e=9.060E-14  Acinetobacter phage AbTZA1
  9kbs-assembly1_A  TM=8.064E-01  e=9.574E-12  Acinetobacter baumannii
  9kbs-assembly1_B  TM=7.900E-01  e=8.226E-11  Acinetobacter baumannii

Sequence (199 aa):
SVDNAEQIAQAYSWLRAMSGGKLTQEQVTAGDSIIAMNGLKTFAQVIGYKMSVTGFRDISENGYKLIKSFEGFEPKAYQDTGGVWTIGYGTIKYPNGTRVKKGDMCTMAEAEEWLKNDCAWVDACLDKYLQPTQNQFDALASFVYNVGETAFSKSTMLKSLNGNFAGAANQFDKWVYDNGKLIKGLVNRRAAEKKLFLS

Organism: Acinetobacter baumannii (NCBI:txid470)

Foldseek 3Di:
DPDFLLCLLALVLQVCLVVPNHDAVVVVVVLVVCCVPPNPVVSCVVSVNDDDPPPQDAQDPVLLVLLQVLQDAAFAWDQDPNRQTAHGRGGQAASRNDGRDHPHGHDNVRSSVRVCSSLVCQVVLVVVLAPRPPRLCSLVSSVCSRNHNVPCNPDPLSVCVNPVLPVVLVSLQVPQDDPNDGHPSSNVSSVVSSVSSPD

Solvent-accessible surface area: 9936 Å² total; per-residue (Å²): 113,141,68,80,40,89,26,23,4,8,0,1,10,12,22,44,5,57,48,62,38,44,14,61,65,145,51,5,78,53,3,43,66,53,32,92,141,89,25,10,80,53,4,1,126,107,43,51,11,93,57,78,170,29,90,52,22,100,19,40,125,86,0,23,45,20,1,39,76,62,41,30,62,72,48,129,15,73,106,56,137,26,19,10,54,4,0,0,9,19,1,25,6,32,39,102,17,74,120,2,109,143,59,33,146,15,75,109,67,78,0,45,116,32,0,66,15,6,0,51,10,0,26,16,7,2,53,140,55,40,81,129,20,124,70,9,7,7,0,2,0,0,0,0,4,41,23,0,36,74,24,0,28,164,11,99,0,24,72,21,3,87,70,87,101,73,23,0,14,103,53,0,64,57,72,9,137,72,136,78,135,103,55,66,44,36,64,98,19,6,50,38,0,15,63,49,22,120,135

Secondary structure (DSSP, 8-state):
----THHHHHHHHHHHHHTTT---HHHHHHHHHHHHHH-HHHHHHHHT------TT----HHHHHHHHHHH--EEEEEE-TTS-EEEETTB-B-TTSPBP-TT-B--HHHHHHHHHHHTTTHHHHHHHH----TT--HHHHHHHHHH-HHHHHT-HHHHTT---HHHHHHHHHHTTEETTEE-HHHHHHHHHHHHHT--